Protein AF-A0A6B2E6B4-F1 (afdb_monomer)

Mean predicted aligned error: 7.01 Å

Radius of gyration: 19.74 Å; Cα contacts (8 Å, |Δi|>4): 370; chains: 1; bounding box: 47×42×64 Å

Nearest PDB structures (foldseek):
  3kue-assembly1_A  TM=3.518E-01  e=1.394E+00  Escherichia coli K-12
  2eey-assembly1_A  TM=2.946E-01  e=5.121E+00  Geobacillus kaustophilus HTA426
  7db7-assembly1_B  TM=2.375E-01  e=3.191E+00  Mycobacterium tuberculosis H37Rv
  4g3k-assembly1_A  TM=2.666E-01  e=4.550E+00  Aquifex aeolicus VF5

Solvent-accessible surface area (backbone atoms only — not comparable to full-atom values): 13601 Å² total; per-residue (Å²): 109,70,66,61,48,44,30,75,69,38,67,57,96,90,38,43,40,46,56,50,49,54,54,51,52,52,61,70,72,48,89,44,69,49,74,32,62,57,65,89,40,18,21,57,47,48,44,45,71,78,38,67,76,52,45,79,46,88,46,100,70,25,26,35,42,36,38,93,70,23,40,31,36,45,30,38,56,55,84,56,103,60,65,55,85,77,71,56,76,58,35,64,75,71,46,80,66,92,85,60,91,86,68,62,52,39,26,30,41,36,40,37,24,56,60,67,78,90,57,82,59,49,53,37,39,39,42,30,26,44,69,46,95,88,59,89,48,72,68,56,48,50,52,47,40,51,52,52,50,53,51,50,44,53,48,34,40,74,74,74,37,49,50,44,41,32,44,62,70,56,46,29,50,46,51,16,58,77,60,45,23,42,90,82,15,25,44,33,36,58,53,101,75,34,44,27,20,51,93,45,75,44,72,86,81,88,81,81,67,68,90,78,46,56,86,76,48,54,64,48,50,66,52,42,60,44,68,69,50,77,91,39,63,32,75,50,74,49,75,65

pLDDT: mean 86.13, std 9.03, range [49.03, 97.25]

Sequence (240 aa):
AAVVVALTAVRVRGRWLSTWLVVGSDYALRDRARDLRGPAEAGRELLRLLSPEATGTAGDTGFLLSRAAGITVVLQPKSAERDLTKAMPSPESLLPPPHEPAEAVAAQVVHHAGIARDRPPRVWLALQALRTPDVQHDTDVQRALGNTVRRVLRRLRRDGLPAHGLTEPELLGTLASLAHVNAGRGQVREDWSHWYSGPIAQATFRLDGWADLPPAVAPQLLRWLPAKIPRAAVTVAVTA

Secondary structure (DSSP, 8-state):
-HHHHHHHH-EETTEEHHHHHHHHHHHHHS--EEE---TTTHHHHHHHHH-TT-EEEEETTEEEEEETTEEEEEEEE---SS-HHHHSPPHHHHSPPTTSTT--EEEEEEEEE-S--SSPPEEEEEEEEE--TT---HHHHHHHHHHHHHHHHHHHHHTT--EEEPPHHHHHHHHHHHTT--TT--EEEEETTEEEETTEEE-------STTS-TTHHHHHHHHHHHHSTTS-EEEEEE-

Structure (mmCIF, N/CA/C/O backbone):
data_AF-A0A6B2E6B4-F1
#
_entry.id   AF-A0A6B2E6B4-F1
#
loop_
_atom_site.group_PDB
_atom_site.id
_atom_site.type_symbol
_atom_site.label_atom_id
_atom_site.label_alt_id
_atom_site.label_comp_id
_atom_site.label_asym_id
_atom_site.label_entity_id
_atom_site.label_seq_id
_atom_site.pdbx_PDB_ins_code
_atom_site.Cartn_x
_atom_site.Cartn_y
_atom_site.Cartn_z
_atom_site.occupancy
_atom_site.B_iso_or_equiv
_atom_site.auth_seq_id
_atom_site.auth_comp_id
_atom_site.auth_asym_id
_atom_site.auth_atom_id
_atom_site.pdbx_PDB_model_num
ATOM 1 N N . ALA A 1 1 ? 11.216 -8.099 -41.318 1.00 77.31 1 ALA A N 1
ATOM 2 C CA . ALA A 1 1 ? 10.340 -9.241 -40.971 1.00 77.31 1 ALA A CA 1
ATOM 3 C C . ALA A 1 1 ? 10.860 -10.033 -39.767 1.00 77.31 1 ALA A C 1
ATOM 5 O O . ALA A 1 1 ? 10.173 -10.056 -38.758 1.00 77.31 1 ALA A O 1
ATOM 6 N N . ALA A 1 2 ? 12.072 -10.605 -39.815 1.00 84.75 2 ALA A N 1
ATOM 7 C CA . ALA A 1 2 ? 12.605 -11.461 -38.741 1.00 84.75 2 ALA A CA 1
ATOM 8 C C . ALA A 1 2 ? 12.625 -10.812 -37.340 1.00 84.75 2 ALA A C 1
ATOM 10 O O . ALA A 1 2 ? 12.245 -11.454 -36.371 1.00 84.75 2 ALA A O 1
ATOM 11 N N . VAL A 1 3 ? 12.989 -9.528 -37.234 1.00 84.12 3 VAL A N 1
ATOM 12 C CA . VAL A 1 3 ? 12.990 -8.790 -35.953 1.00 84.12 3 VAL A CA 1
ATOM 13 C C . VAL A 1 3 ? 11.583 -8.648 -35.371 1.00 84.12 3 VAL A C 1
ATOM 15 O O . VAL A 1 3 ? 11.384 -8.872 -34.183 1.00 84.12 3 VAL A O 1
ATOM 18 N N . VAL A 1 4 ? 10.597 -8.323 -36.210 1.00 84.88 4 VAL A N 1
ATOM 19 C CA . VAL A 1 4 ? 9.194 -8.198 -35.786 1.00 84.88 4 VAL A CA 1
ATOM 20 C C . VAL A 1 4 ? 8.673 -9.551 -35.309 1.00 84.88 4 VAL A C 1
ATOM 22 O O . VAL A 1 4 ? 8.103 -9.632 -34.229 1.00 84.88 4 VAL A O 1
ATOM 25 N N . VAL A 1 5 ? 8.961 -10.621 -36.059 1.00 84.56 5 VAL A N 1
ATOM 26 C CA . VAL A 1 5 ? 8.598 -11.991 -35.673 1.00 84.56 5 VAL A CA 1
ATOM 27 C C . VAL A 1 5 ? 9.260 -12.381 -34.351 1.00 84.56 5 VAL A C 1
ATOM 29 O O . VAL A 1 5 ? 8.587 -12.899 -33.467 1.00 84.56 5 VAL A O 1
ATOM 32 N N . ALA A 1 6 ? 10.549 -12.092 -34.166 1.00 85.81 6 ALA A N 1
ATOM 33 C CA . ALA A 1 6 ? 11.247 -12.379 -32.917 1.00 85.81 6 ALA A CA 1
ATOM 34 C C . ALA A 1 6 ? 10.642 -11.612 -31.728 1.00 85.81 6 ALA A C 1
ATOM 36 O O . ALA A 1 6 ? 10.419 -12.197 -30.669 1.00 85.81 6 ALA A O 1
ATOM 37 N N . LEU A 1 7 ? 10.306 -10.331 -31.911 1.00 83.69 7 LEU A N 1
ATOM 38 C CA . LEU A 1 7 ? 9.684 -9.499 -30.877 1.00 83.69 7 LEU A CA 1
ATOM 39 C C . LEU A 1 7 ? 8.320 -10.027 -30.421 1.00 83.69 7 LEU A C 1
ATOM 41 O O . LEU A 1 7 ? 7.984 -9.901 -29.242 1.00 83.69 7 LEU A O 1
ATOM 45 N N . THR A 1 8 ? 7.551 -10.628 -31.330 1.00 85.38 8 THR A N 1
ATOM 46 C CA . THR A 1 8 ? 6.204 -11.140 -31.048 1.00 85.38 8 THR A CA 1
ATOM 47 C C . THR A 1 8 ? 6.155 -12.632 -30.723 1.00 85.38 8 THR A C 1
ATOM 49 O O . THR A 1 8 ? 5.147 -13.082 -30.192 1.00 85.38 8 THR A O 1
ATOM 52 N N . ALA A 1 9 ? 7.199 -13.406 -31.037 1.00 85.44 9 ALA A N 1
ATOM 53 C CA . ALA A 1 9 ? 7.206 -14.866 -30.880 1.00 85.44 9 ALA A CA 1
ATOM 54 C C . ALA A 1 9 ? 8.178 -15.378 -29.804 1.00 85.44 9 ALA A C 1
ATOM 56 O O . ALA A 1 9 ? 7.999 -16.485 -29.297 1.00 85.44 9 ALA A O 1
ATOM 57 N N . VAL A 1 10 ? 9.194 -14.599 -29.419 1.00 89.81 10 VAL A N 1
ATOM 58 C CA . VAL A 1 10 ? 10.175 -15.029 -28.413 1.00 89.81 10 VAL A CA 1
ATOM 59 C C . VAL A 1 10 ? 9.714 -14.621 -27.015 1.00 89.81 10 VAL A C 1
ATOM 61 O O . VAL A 1 10 ? 9.416 -13.452 -26.755 1.00 89.81 10 VAL A O 1
ATOM 64 N N . ARG A 1 11 ? 9.696 -15.589 -26.090 1.00 88.81 11 ARG A N 1
ATOM 65 C CA . ARG A 1 11 ? 9.482 -15.353 -24.658 1.00 88.81 11 ARG A CA 1
ATOM 66 C C . ARG A 1 11 ? 10.777 -15.525 -23.878 1.00 88.81 11 ARG A C 1
ATOM 68 O O . ARG A 1 11 ? 11.453 -16.540 -23.999 1.00 88.81 11 ARG A O 1
ATOM 75 N N . VAL A 1 12 ? 11.073 -14.563 -23.013 1.00 85.75 12 VAL A N 1
ATOM 76 C CA . VAL A 1 12 ? 12.194 -14.599 -22.069 1.00 85.75 12 VAL A CA 1
ATOM 77 C C . VAL A 1 12 ? 11.628 -14.412 -20.664 1.00 85.75 12 VAL A C 1
ATOM 79 O O . VAL A 1 12 ? 10.936 -13.429 -20.403 1.00 85.75 12 VAL A O 1
ATOM 82 N N . ARG A 1 13 ? 11.888 -15.365 -19.755 1.00 80.62 13 ARG A N 1
ATOM 83 C CA . ARG A 1 13 ? 11.371 -15.361 -18.365 1.00 80.62 13 ARG A CA 1
ATOM 84 C C . ARG A 1 13 ? 9.852 -15.125 -18.276 1.00 80.62 13 ARG A C 1
ATOM 86 O O . ARG A 1 13 ? 9.378 -14.335 -17.467 1.00 80.62 13 ARG A O 1
ATOM 93 N N . GLY A 1 14 ? 9.093 -15.774 -19.161 1.00 83.75 14 GLY A N 1
ATOM 94 C CA . GLY A 1 14 ? 7.627 -15.694 -19.184 1.00 83.75 14 GLY A CA 1
ATOM 95 C C . GLY A 1 14 ? 7.036 -14.423 -19.808 1.00 83.75 14 GLY A C 1
ATOM 96 O O . GLY A 1 14 ? 5.817 -14.329 -19.906 1.00 83.75 14 GLY A O 1
ATOM 97 N N . ARG A 1 15 ? 7.854 -13.469 -20.277 1.00 85.56 15 ARG A N 1
ATOM 98 C CA . ARG A 1 15 ? 7.397 -12.244 -20.961 1.00 85.56 15 ARG A CA 1
ATOM 99 C C . ARG A 1 15 ? 7.858 -12.212 -22.415 1.00 85.56 15 ARG A C 1
ATOM 101 O O . ARG A 1 15 ? 8.911 -12.759 -22.739 1.00 85.56 15 ARG A O 1
ATOM 108 N N . TRP A 1 16 ? 7.079 -11.576 -23.285 1.00 91.44 16 TRP A N 1
ATOM 109 C CA . TRP A 1 16 ? 7.442 -11.392 -24.692 1.00 91.44 16 TRP A CA 1
ATOM 110 C C . TRP A 1 16 ? 8.634 -10.442 -24.838 1.00 91.44 16 TRP A C 1
ATOM 112 O O . TRP A 1 16 ? 8.823 -9.536 -24.024 1.00 91.44 16 TRP A O 1
ATOM 122 N N . LEU A 1 17 ? 9.442 -10.634 -25.880 1.00 88.94 17 LEU A N 1
ATOM 123 C CA . LEU A 1 17 ? 10.620 -9.801 -26.129 1.00 88.94 17 LEU A CA 1
ATOM 124 C C . LEU A 1 17 ? 10.234 -8.343 -26.432 1.00 88.94 17 LEU A C 1
ATOM 126 O O . LEU A 1 17 ? 10.935 -7.429 -26.008 1.00 88.94 17 LEU A O 1
ATOM 130 N N . SER A 1 18 ? 9.068 -8.115 -27.046 1.00 86.25 18 SER A N 1
ATOM 131 C CA . SER A 1 18 ? 8.456 -6.784 -27.168 1.00 86.25 18 SER A CA 1
ATOM 132 C C . SER A 1 18 ? 8.192 -6.124 -25.812 1.00 86.25 18 SER A C 1
ATOM 134 O O . SER A 1 18 ? 8.488 -4.945 -25.637 1.00 86.25 18 SER A O 1
ATOM 136 N N . THR A 1 19 ? 7.706 -6.881 -24.823 1.00 88.69 19 THR A N 1
ATOM 137 C CA . THR A 1 19 ? 7.509 -6.383 -23.456 1.00 88.69 19 THR A CA 1
ATOM 138 C C . THR A 1 19 ? 8.836 -5.984 -22.824 1.00 88.69 19 THR A C 1
ATOM 140 O O . THR A 1 19 ? 8.926 -4.920 -22.222 1.00 88.69 19 THR A O 1
ATOM 143 N N . TRP A 1 20 ? 9.879 -6.802 -22.976 1.00 90.44 20 TRP A N 1
ATOM 144 C CA . TRP A 1 20 ? 11.212 -6.451 -22.482 1.00 90.44 20 TRP A CA 1
ATOM 145 C C . TRP A 1 20 ? 11.793 -5.221 -23.171 1.00 90.44 20 TRP A C 1
ATOM 147 O O . TRP A 1 20 ? 12.438 -4.425 -22.499 1.00 90.44 20 TRP A O 1
ATOM 157 N N . LEU A 1 21 ? 11.545 -5.044 -24.471 1.00 90.50 21 LEU A N 1
ATOM 158 C CA . LEU A 1 21 ? 11.980 -3.858 -25.203 1.00 90.50 21 LEU A CA 1
ATOM 159 C C . LEU A 1 21 ? 11.300 -2.604 -24.648 1.00 90.50 21 LEU A C 1
ATOM 161 O O . LEU A 1 21 ? 11.995 -1.655 -24.313 1.00 90.50 21 LEU A O 1
ATOM 165 N N . VAL A 1 22 ? 9.977 -2.626 -24.457 1.00 90.50 22 VAL A N 1
ATOM 166 C CA . VAL A 1 22 ? 9.240 -1.494 -23.867 1.00 90.50 22 VAL A CA 1
ATOM 167 C C . VAL A 1 22 ? 9.740 -1.180 -22.456 1.00 90.50 22 VAL A C 1
ATOM 169 O O . VAL A 1 22 ? 10.068 -0.033 -22.173 1.00 90.50 22 VAL A O 1
ATOM 172 N N . VAL A 1 23 ? 9.862 -2.190 -21.588 1.00 88.69 23 VAL A N 1
ATOM 173 C CA . VAL A 1 23 ? 10.338 -1.998 -20.205 1.00 88.69 23 VAL A CA 1
ATOM 174 C C . VAL A 1 23 ? 11.785 -1.497 -20.179 1.00 88.69 23 VAL A C 1
ATOM 176 O O . VAL A 1 23 ? 12.118 -0.614 -19.397 1.00 88.69 23 VAL A O 1
ATOM 179 N N . GLY A 1 24 ? 12.651 -2.042 -21.036 1.00 88.69 24 GLY A N 1
ATOM 180 C CA . GLY A 1 24 ? 14.050 -1.633 -21.133 1.00 88.69 24 GLY A CA 1
ATOM 181 C C . GLY A 1 24 ? 14.209 -0.207 -21.656 1.00 88.69 24 GLY A C 1
ATOM 182 O O . GLY A 1 24 ? 15.012 0.549 -21.116 1.00 88.69 24 GLY A O 1
ATOM 183 N N . SER A 1 25 ? 13.431 0.178 -22.670 1.00 89.06 25 SER A N 1
ATOM 184 C CA . SER A 1 25 ? 13.424 1.539 -23.211 1.00 89.06 25 SER A CA 1
ATOM 185 C C . SER A 1 25 ? 12.890 2.553 -22.203 1.00 89.06 25 SER A C 1
ATOM 187 O O . SER A 1 25 ? 13.530 3.582 -22.010 1.00 89.06 25 SER A O 1
ATOM 189 N N . ASP A 1 26 ? 11.775 2.255 -21.531 1.00 87.06 26 ASP A N 1
ATOM 190 C CA . ASP A 1 26 ? 11.224 3.121 -20.482 1.00 87.06 26 ASP A CA 1
ATOM 191 C C . ASP A 1 26 ? 12.238 3.305 -19.346 1.00 87.06 26 ASP A C 1
ATOM 193 O O . ASP A 1 26 ? 12.585 4.429 -18.990 1.00 87.06 26 ASP A O 1
ATOM 197 N N . TYR A 1 27 ? 12.838 2.207 -18.874 1.00 86.00 27 TYR A N 1
ATOM 198 C CA . TYR A 1 27 ? 13.892 2.251 -17.862 1.00 86.00 27 TYR A CA 1
ATOM 199 C C . TYR A 1 27 ? 15.119 3.074 -18.296 1.00 86.00 27 TYR A C 1
ATOM 201 O O . TYR A 1 27 ? 15.681 3.810 -17.487 1.00 86.00 27 TYR A O 1
ATOM 209 N N . ALA A 1 28 ? 15.547 2.968 -19.558 1.00 87.25 28 ALA A N 1
ATOM 210 C CA . ALA A 1 28 ? 16.708 3.698 -20.070 1.00 87.25 28 ALA A CA 1
ATOM 211 C C . ALA A 1 28 ? 16.456 5.207 -20.226 1.00 87.25 28 ALA A C 1
ATOM 213 O O . ALA A 1 28 ? 17.394 5.994 -20.098 1.00 87.25 28 ALA A O 1
ATOM 214 N N . LEU A 1 29 ? 15.213 5.605 -20.510 1.00 88.12 29 LEU A N 1
ATOM 215 C CA . LEU A 1 29 ? 14.812 7.003 -20.696 1.00 88.12 29 LEU A CA 1
ATOM 216 C C . LEU A 1 29 ? 14.395 7.686 -19.387 1.00 88.12 29 LEU A C 1
ATOM 218 O O . LEU A 1 29 ? 14.340 8.915 -19.324 1.00 88.12 29 LEU A O 1
ATOM 222 N N . ARG A 1 30 ? 14.092 6.907 -18.346 1.00 85.50 30 ARG A N 1
ATOM 223 C CA . ARG A 1 30 ? 13.652 7.425 -17.054 1.00 85.50 30 ARG A CA 1
ATOM 224 C C . ARG A 1 30 ? 14.807 8.069 -16.293 1.00 85.50 30 ARG A C 1
ATOM 226 O O . ARG A 1 30 ? 15.933 7.576 -16.271 1.00 85.50 30 ARG A O 1
ATOM 233 N N . ASP A 1 31 ? 14.502 9.165 -15.612 1.00 84.19 31 ASP A N 1
ATOM 234 C CA . ASP A 1 31 ? 15.405 9.739 -14.623 1.00 84.19 31 ASP A CA 1
ATOM 235 C C . ASP A 1 31 ? 15.463 8.829 -13.386 1.00 84.19 31 ASP A C 1
ATOM 237 O O . ASP A 1 31 ? 14.448 8.573 -12.734 1.00 84.19 31 ASP A O 1
ATOM 241 N N . ARG A 1 32 ? 16.661 8.315 -13.105 1.00 85.56 32 ARG A N 1
ATOM 242 C CA . ARG A 1 32 ? 16.903 7.241 -12.135 1.00 85.56 32 ARG A CA 1
ATOM 243 C C . ARG A 1 32 ? 17.396 7.739 -10.789 1.00 85.56 32 ARG A C 1
ATOM 245 O O . ARG A 1 32 ? 17.593 6.903 -9.918 1.00 85.56 32 ARG A O 1
ATOM 252 N N . ALA A 1 33 ? 17.647 9.035 -10.604 1.00 89.62 33 ALA A N 1
ATOM 253 C CA . ALA A 1 33 ? 18.151 9.562 -9.341 1.00 89.62 33 ALA A CA 1
ATOM 254 C C . ALA A 1 33 ? 17.516 10.915 -9.023 1.00 89.62 33 ALA A C 1
ATOM 256 O O . ALA A 1 33 ? 17.634 11.859 -9.795 1.00 89.62 33 ALA A O 1
ATOM 257 N N . ARG A 1 34 ? 16.866 11.025 -7.864 1.00 88.94 34 ARG A N 1
ATOM 258 C CA . ARG A 1 34 ? 16.209 12.260 -7.423 1.00 88.94 34 ARG A CA 1
ATOM 259 C C . ARG A 1 34 ? 16.461 12.514 -5.953 1.00 88.94 34 ARG A C 1
ATOM 261 O O . ARG A 1 34 ? 16.595 11.580 -5.171 1.00 88.94 34 ARG A O 1
ATOM 268 N N . ASP A 1 35 ? 16.495 13.784 -5.584 1.00 88.44 35 ASP A N 1
ATOM 269 C CA . ASP A 1 35 ? 16.556 14.194 -4.187 1.00 88.44 35 ASP A CA 1
ATOM 270 C C . ASP A 1 35 ? 15.171 14.655 -3.730 1.00 88.44 35 ASP A C 1
ATOM 272 O O . ASP A 1 35 ? 14.619 15.633 -4.244 1.00 88.44 35 ASP A O 1
ATOM 276 N N . LEU A 1 36 ? 14.577 13.910 -2.799 1.00 86.00 36 LEU A N 1
ATOM 277 C CA . LEU A 1 36 ? 13.319 14.276 -2.169 1.00 86.00 36 LEU A CA 1
ATOM 278 C C . LEU A 1 36 ? 13.609 15.395 -1.166 1.00 86.00 36 LEU A C 1
ATOM 280 O O . LEU A 1 36 ? 14.263 15.185 -0.143 1.00 86.00 36 LEU A O 1
ATOM 284 N N . ARG A 1 37 ? 13.115 16.597 -1.471 1.00 70.19 37 ARG A N 1
ATOM 285 C CA . ARG A 1 37 ? 13.289 17.792 -0.638 1.00 70.19 37 ARG A CA 1
ATOM 286 C C . ARG A 1 37 ? 12.845 17.513 0.797 1.00 70.19 37 ARG A C 1
ATOM 288 O O . ARG A 1 37 ? 11.700 17.139 0.994 1.00 70.19 37 ARG A O 1
ATOM 295 N N . GLY A 1 38 ? 13.733 17.752 1.769 1.00 68.88 38 GLY A N 1
ATOM 296 C CA . GLY A 1 38 ? 13.452 17.871 3.208 1.00 68.88 38 GLY A CA 1
ATOM 297 C C . GLY A 1 38 ? 12.748 16.675 3.897 1.00 68.88 38 GLY A C 1
ATOM 298 O O . GLY A 1 38 ? 11.728 16.171 3.438 1.00 68.88 38 GLY A O 1
ATOM 299 N N . PRO A 1 39 ? 13.174 16.243 5.098 1.00 65.44 39 PRO A N 1
ATOM 300 C CA . PRO A 1 39 ? 12.562 15.090 5.774 1.00 65.44 39 PRO A CA 1
ATOM 301 C C . PRO A 1 39 ? 11.065 15.260 6.102 1.00 65.44 39 PRO A C 1
ATOM 303 O O . PRO A 1 39 ? 10.369 14.258 6.248 1.00 65.44 39 PRO A O 1
ATOM 306 N N . ALA A 1 40 ? 10.565 16.498 6.200 1.00 71.12 40 ALA A N 1
ATOM 307 C CA . ALA A 1 40 ? 9.151 16.793 6.447 1.00 71.12 40 ALA A CA 1
ATOM 308 C C . ALA A 1 40 ? 8.258 16.630 5.200 1.00 71.12 40 ALA A C 1
ATOM 310 O O . ALA A 1 40 ? 7.077 16.317 5.332 1.00 71.12 40 ALA A O 1
ATOM 311 N N . GLU A 1 41 ? 8.811 16.806 3.995 1.00 83.44 41 GLU A N 1
ATOM 312 C CA . GLU A 1 41 ? 8.066 16.737 2.728 1.00 83.44 41 GLU A CA 1
ATOM 313 C C . GLU A 1 41 ? 8.338 15.447 1.948 1.00 83.44 41 GLU A C 1
ATOM 315 O O . GLU A 1 41 ? 7.608 15.137 1.007 1.00 83.44 41 GLU A O 1
ATOM 320 N N . ALA A 1 42 ? 9.318 14.646 2.382 1.00 88.19 42 ALA A N 1
ATOM 321 C CA . ALA A 1 42 ? 9.751 13.423 1.710 1.00 88.19 42 ALA A CA 1
ATOM 322 C C . ALA A 1 42 ? 8.595 12.478 1.335 1.00 88.19 42 ALA A C 1
ATOM 324 O O . ALA A 1 42 ? 8.592 11.925 0.241 1.00 88.19 42 ALA A O 1
ATOM 325 N N . GLY A 1 43 ? 7.585 12.318 2.199 1.00 90.00 43 GLY A N 1
ATOM 326 C CA . GLY A 1 43 ? 6.411 11.490 1.896 1.00 90.00 43 GLY A CA 1
ATOM 327 C C . GLY A 1 43 ? 5.547 12.044 0.758 1.00 90.00 43 GLY A C 1
ATOM 328 O O . GLY A 1 43 ? 5.055 11.281 -0.072 1.00 90.00 43 GLY A O 1
ATOM 329 N N . ARG A 1 44 ? 5.388 13.371 0.686 1.00 92.00 44 ARG A N 1
ATOM 330 C CA . ARG A 1 44 ? 4.619 14.046 -0.369 1.00 92.00 44 ARG A CA 1
ATOM 331 C C . ARG A 1 44 ? 5.374 14.043 -1.692 1.00 92.00 44 ARG A C 1
ATOM 333 O O . ARG A 1 44 ? 4.779 13.752 -2.724 1.00 92.00 44 ARG A O 1
ATOM 340 N N . GLU A 1 45 ? 6.672 14.321 -1.661 1.00 91.62 45 GLU A N 1
ATOM 341 C CA . GLU A 1 45 ? 7.529 14.254 -2.847 1.00 91.62 45 GLU A CA 1
ATOM 342 C C . GLU A 1 45 ? 7.632 12.824 -3.384 1.00 91.62 45 GLU A C 1
ATOM 344 O O . GLU A 1 45 ? 7.541 12.607 -4.590 1.00 91.62 45 GLU A O 1
ATOM 349 N N . LEU A 1 46 ? 7.710 11.827 -2.497 1.00 92.31 46 LEU A N 1
ATOM 350 C CA . LEU A 1 46 ? 7.644 10.423 -2.889 1.00 92.31 46 LEU A CA 1
ATOM 351 C C . LEU A 1 46 ? 6.304 10.089 -3.556 1.00 92.31 46 LEU A C 1
ATOM 353 O O . LEU A 1 46 ? 6.285 9.427 -4.590 1.00 92.31 46 LEU A O 1
ATOM 357 N N . LEU A 1 47 ? 5.183 10.556 -3.001 1.00 92.62 47 LEU A N 1
ATOM 358 C CA . LEU A 1 47 ? 3.872 10.344 -3.613 1.00 92.62 47 LEU A CA 1
ATOM 359 C C . LEU A 1 47 ? 3.792 10.988 -5.006 1.00 92.62 47 LEU A C 1
ATOM 361 O O . LEU A 1 47 ? 3.346 10.331 -5.939 1.00 92.62 47 LEU A O 1
ATOM 365 N N . ARG A 1 48 ? 4.291 12.219 -5.174 1.00 91.44 48 ARG A N 1
ATOM 366 C CA . ARG A 1 48 ? 4.378 12.896 -6.483 1.00 91.44 48 ARG A CA 1
ATOM 367 C C . ARG A 1 48 ? 5.274 12.151 -7.470 1.00 91.44 48 ARG A C 1
ATOM 369 O O . ARG A 1 48 ? 4.988 12.128 -8.661 1.00 91.44 48 ARG A O 1
ATOM 376 N N . LEU A 1 49 ? 6.350 11.539 -6.981 1.00 90.00 49 LEU A N 1
ATOM 377 C CA . LEU A 1 49 ? 7.268 10.746 -7.791 1.00 90.00 49 LEU A CA 1
ATOM 378 C C . LEU A 1 49 ? 6.627 9.445 -8.291 1.00 90.00 49 LEU A C 1
ATOM 380 O O . LEU A 1 49 ? 6.821 9.066 -9.445 1.00 90.00 49 LEU A O 1
ATOM 384 N N . LEU A 1 50 ? 5.885 8.757 -7.421 1.00 89.50 50 LEU A N 1
ATOM 385 C CA . LEU A 1 50 ? 5.273 7.459 -7.714 1.00 89.50 50 LEU A CA 1
ATOM 386 C C . LEU A 1 50 ? 3.915 7.577 -8.413 1.00 89.50 50 LEU A C 1
ATOM 388 O O . LEU A 1 50 ? 3.480 6.646 -9.089 1.00 89.50 50 LEU A O 1
ATOM 392 N N . SER A 1 51 ? 3.193 8.668 -8.185 1.00 91.25 51 SER A N 1
ATOM 393 C CA . SER A 1 51 ? 1.826 8.892 -8.659 1.00 91.25 51 SER A CA 1
ATOM 394 C C . SER A 1 51 ? 1.581 10.397 -8.798 1.00 91.25 51 SER A C 1
ATOM 396 O O . SER A 1 51 ? 0.917 10.993 -7.946 1.00 91.25 51 SER A O 1
ATOM 398 N N . PRO A 1 52 ? 2.147 11.043 -9.833 1.00 90.19 52 PRO A N 1
ATOM 399 C CA . PRO A 1 52 ? 2.025 12.488 -10.035 1.00 90.19 52 PRO A CA 1
ATOM 400 C C . PRO A 1 52 ? 0.572 12.949 -10.211 1.00 90.19 52 PRO A C 1
ATOM 402 O O . PRO A 1 52 ? 0.253 14.098 -9.928 1.00 90.19 52 PRO A O 1
ATOM 405 N N . GLU A 1 53 ? -0.311 12.051 -10.647 1.00 91.69 53 GLU A N 1
ATOM 406 C CA . GLU A 1 53 ? -1.748 12.270 -10.795 1.00 91.69 53 GLU A CA 1
ATOM 407 C C . GLU A 1 53 ? -2.530 12.195 -9.475 1.00 91.69 53 GLU A C 1
ATOM 409 O O . GLU A 1 53 ? -3.732 12.464 -9.453 1.00 91.69 53 GLU A O 1
ATOM 414 N N . ALA A 1 54 ? -1.884 11.778 -8.381 1.00 93.12 54 ALA A N 1
ATOM 415 C CA . ALA A 1 54 ? -2.564 11.548 -7.121 1.00 93.12 54 ALA A CA 1
ATOM 416 C C . ALA A 1 54 ? -3.013 12.865 -6.477 1.00 93.12 54 ALA A C 1
ATOM 418 O O . ALA A 1 54 ? -2.223 13.788 -6.272 1.00 93.12 54 ALA A O 1
ATOM 419 N N . THR A 1 55 ? -4.284 12.925 -6.093 1.00 93.12 55 THR A N 1
ATOM 420 C CA . THR A 1 55 ? -4.879 14.059 -5.380 1.00 93.12 55 THR A CA 1
ATOM 421 C C . THR A 1 55 ? -5.450 13.600 -4.048 1.00 93.12 55 THR A C 1
ATOM 423 O O . THR A 1 55 ? -5.861 12.453 -3.885 1.00 93.12 55 THR A O 1
ATOM 426 N N . GLY A 1 56 ? -5.425 14.490 -3.063 1.00 92.94 56 GLY A N 1
ATOM 427 C CA . GLY A 1 56 ? -5.795 14.186 -1.691 1.00 92.94 56 GLY A CA 1
ATOM 428 C C . GLY A 1 56 ? -6.941 15.055 -1.211 1.00 92.94 56 GLY A C 1
ATOM 429 O O . GLY A 1 56 ? -6.928 16.262 -1.441 1.00 92.94 56 GLY A O 1
ATOM 430 N N . THR A 1 57 ? -7.912 14.459 -0.527 1.00 93.88 57 THR A N 1
ATOM 431 C CA . THR A 1 57 ? -9.000 15.197 0.127 1.00 93.88 57 THR A CA 1
ATOM 432 C C . THR A 1 57 ? -9.270 14.621 1.510 1.00 93.88 57 THR A C 1
ATOM 434 O O . THR A 1 57 ? -9.114 13.422 1.747 1.00 93.88 57 THR A O 1
ATOM 437 N N . ALA A 1 58 ? -9.646 15.477 2.458 1.00 93.00 58 ALA A N 1
ATOM 438 C CA . ALA A 1 58 ? -10.074 15.018 3.771 1.00 93.00 58 ALA A CA 1
ATOM 439 C C . ALA A 1 58 ? -11.451 14.349 3.654 1.00 93.00 58 ALA A C 1
ATOM 441 O O . ALA A 1 58 ? -12.367 14.925 3.071 1.00 93.00 58 ALA A O 1
ATOM 442 N N . GLY A 1 59 ? -11.591 13.149 4.214 1.00 89.06 59 GLY A N 1
ATOM 443 C CA . GLY A 1 59 ? -12.866 12.454 4.345 1.00 89.06 59 GLY A CA 1
ATOM 444 C C . GLY A 1 59 ? -13.200 12.173 5.808 1.00 89.06 59 GLY A C 1
ATOM 445 O O . GLY A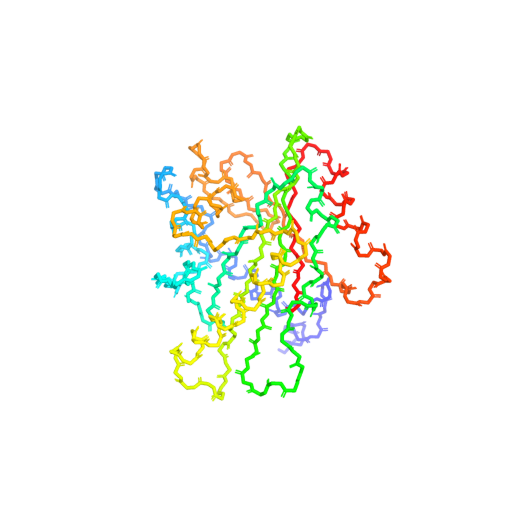 1 59 ? -12.325 12.158 6.675 1.00 89.06 59 GLY A O 1
ATOM 446 N N . ASP A 1 60 ? -14.472 11.884 6.075 1.00 88.81 60 ASP A N 1
ATOM 447 C CA . ASP A 1 60 ? -14.990 11.655 7.433 1.00 88.81 60 ASP A CA 1
ATOM 448 C C . ASP A 1 60 ? -14.298 10.499 8.167 1.00 88.81 60 ASP A C 1
ATOM 450 O O . ASP A 1 60 ? -14.200 10.479 9.393 1.00 88.81 60 ASP A O 1
ATOM 454 N N . THR A 1 61 ? -13.842 9.495 7.417 1.00 90.62 61 THR A N 1
ATOM 455 C CA . THR A 1 61 ? -13.243 8.271 7.960 1.00 90.62 61 THR A CA 1
ATOM 456 C C . THR A 1 61 ? -11.734 8.192 7.764 1.00 90.62 61 THR A C 1
ATOM 458 O O . THR A 1 61 ? -11.169 7.135 8.028 1.00 90.62 61 THR A O 1
ATOM 461 N N . GLY A 1 62 ? -11.091 9.259 7.284 1.00 94.44 62 GLY A N 1
ATOM 462 C CA . GLY A 1 62 ? -9.665 9.304 6.954 1.00 94.44 62 GLY A CA 1
ATOM 463 C C . GLY A 1 62 ? -9.387 10.100 5.680 1.00 94.44 62 GLY A C 1
ATOM 464 O O . GLY A 1 62 ? -10.298 10.576 5.006 1.00 94.44 62 GLY A O 1
ATOM 465 N N . PHE A 1 63 ? -8.112 10.238 5.336 1.00 96.75 63 PHE A N 1
ATOM 466 C CA . PHE A 1 63 ? -7.684 10.902 4.112 1.00 96.75 63 PHE A CA 1
ATOM 467 C C . PHE A 1 63 ? -7.982 10.040 2.879 1.00 96.75 63 PHE A C 1
ATOM 469 O O . PHE A 1 63 ? -7.599 8.868 2.823 1.00 96.75 63 PHE A O 1
ATOM 476 N N . LEU A 1 64 ? -8.664 10.632 1.899 1.00 96.12 64 LEU A N 1
ATOM 477 C CA . LEU A 1 64 ? -9.003 10.011 0.625 1.00 96.12 64 LEU A CA 1
ATOM 478 C C . LEU A 1 64 ? -7.912 10.345 -0.397 1.00 96.12 64 LEU A C 1
ATOM 480 O O . LEU A 1 64 ? -7.710 11.514 -0.737 1.00 96.12 64 LEU A O 1
ATOM 484 N N . LEU A 1 65 ? -7.239 9.321 -0.914 1.00 95.31 65 LEU A N 1
ATOM 485 C CA . LEU A 1 65 ? -6.252 9.448 -1.980 1.00 95.31 65 LEU A CA 1
ATOM 486 C C . LEU A 1 65 ? -6.875 9.033 -3.316 1.00 95.31 65 LEU A C 1
ATOM 488 O O . LEU A 1 65 ? -7.119 7.854 -3.556 1.00 95.31 65 LEU A O 1
ATOM 492 N N . SER A 1 66 ? -7.121 9.998 -4.190 1.00 94.06 66 SER A N 1
ATOM 493 C CA . SER A 1 66 ? -7.659 9.796 -5.534 1.00 94.06 66 SER A CA 1
ATOM 494 C C . SER A 1 66 ? -6.525 9.614 -6.543 1.00 94.06 66 SER A C 1
ATOM 496 O O . SER A 1 66 ? -5.619 10.439 -6.623 1.00 94.06 66 SER A O 1
ATOM 498 N N . ARG A 1 67 ? -6.565 8.528 -7.319 1.00 92.19 67 ARG A N 1
ATOM 499 C CA . ARG A 1 67 ? -5.611 8.180 -8.391 1.00 92.19 67 ARG A CA 1
ATOM 500 C C . ARG A 1 67 ? -6.358 7.636 -9.590 1.00 92.19 67 ARG A C 1
ATOM 502 O O . ARG A 1 67 ? -7.472 7.182 -9.400 1.00 92.19 67 ARG A O 1
ATOM 509 N N . ALA A 1 68 ? -5.764 7.565 -10.782 1.00 87.25 68 ALA A N 1
ATOM 510 C CA . ALA A 1 68 ? -6.455 7.078 -11.988 1.00 87.25 68 ALA A CA 1
ATOM 511 C C . ALA A 1 68 ? -7.254 5.769 -11.775 1.00 87.25 68 ALA A C 1
ATOM 513 O O . ALA A 1 68 ? -8.408 5.683 -12.187 1.00 87.25 68 ALA A O 1
ATOM 514 N N . ALA A 1 69 ? -6.687 4.801 -11.047 1.00 85.12 69 ALA A N 1
ATOM 515 C CA . ALA A 1 69 ? -7.322 3.511 -10.762 1.00 85.12 69 ALA A CA 1
ATOM 516 C C . ALA A 1 69 ? -8.532 3.570 -9.802 1.00 85.12 69 ALA A C 1
ATOM 518 O O . ALA A 1 69 ? -9.360 2.662 -9.808 1.00 85.12 69 ALA A O 1
ATOM 519 N N . GLY A 1 70 ? -8.643 4.593 -8.949 1.00 90.19 70 GLY A N 1
ATOM 520 C CA . GLY A 1 70 ? -9.679 4.656 -7.918 1.00 90.19 70 GLY A CA 1
ATOM 521 C C . GLY A 1 70 ? -9.362 5.614 -6.774 1.00 90.19 70 GLY A C 1
ATOM 522 O O . GLY A 1 70 ? -8.352 6.318 -6.786 1.00 90.19 70 GLY A O 1
ATOM 523 N N . ILE A 1 71 ? -10.221 5.599 -5.759 1.00 93.75 71 ILE A N 1
ATOM 524 C CA . ILE A 1 71 ? -10.053 6.367 -4.523 1.00 93.75 71 ILE A CA 1
ATOM 525 C C . ILE A 1 71 ? -9.718 5.394 -3.394 1.00 93.75 71 ILE A C 1
ATOM 527 O O . ILE A 1 71 ? -10.431 4.413 -3.198 1.00 93.75 71 ILE A O 1
ATOM 531 N N . THR A 1 72 ? -8.642 5.660 -2.657 1.00 95.31 72 THR A N 1
ATOM 532 C CA . THR A 1 72 ? -8.123 4.792 -1.593 1.00 95.31 72 THR A CA 1
ATOM 533 C C . THR A 1 72 ? -8.184 5.478 -0.233 1.00 95.31 72 THR A C 1
ATOM 535 O O . THR A 1 72 ? -7.838 6.650 -0.102 1.00 95.31 72 THR A O 1
ATOM 538 N N . VAL A 1 73 ? -8.547 4.718 0.798 1.00 96.75 73 VAL A N 1
ATOM 539 C CA . VAL A 1 73 ? -8.410 5.085 2.214 1.00 96.75 73 VAL A CA 1
ATOM 540 C C . VAL A 1 73 ? -7.542 4.055 2.910 1.00 96.75 73 VAL A C 1
ATOM 542 O O . VAL A 1 73 ? -7.733 2.855 2.727 1.00 96.75 73 VAL A O 1
ATOM 545 N N . VAL A 1 74 ? -6.613 4.519 3.743 1.00 97.19 74 VAL A N 1
ATOM 546 C CA . VAL A 1 74 ? -5.768 3.646 4.563 1.00 97.19 74 VAL A CA 1
ATOM 547 C C . VAL A 1 74 ? -6.232 3.698 6.010 1.00 97.19 74 VAL A C 1
ATOM 549 O O . VAL A 1 74 ? -6.367 4.769 6.597 1.00 97.19 74 VAL A O 1
ATOM 552 N N . LEU A 1 75 ? -6.461 2.525 6.585 1.00 96.06 75 LEU A N 1
ATOM 553 C CA . LEU A 1 75 ? -6.828 2.312 7.973 1.00 96.06 75 LEU A CA 1
ATOM 554 C C . LEU A 1 75 ? -5.649 1.701 8.726 1.00 96.06 75 LEU A C 1
ATOM 556 O O . LEU A 1 75 ? -4.950 0.826 8.212 1.00 96.06 75 LEU A O 1
ATOM 560 N N . GLN A 1 76 ? -5.470 2.115 9.973 1.00 94.00 76 GLN A N 1
ATOM 561 C CA . GLN A 1 76 ? -4.508 1.534 10.892 1.00 94.00 76 GLN A CA 1
ATOM 562 C C . GLN A 1 76 ? -5.242 0.923 12.094 1.00 94.00 76 GLN A C 1
ATOM 564 O O . GLN A 1 76 ? -5.876 1.645 12.874 1.00 94.00 76 GLN A O 1
ATOM 569 N N . PRO A 1 77 ? -5.187 -0.411 12.263 1.00 90.81 77 PRO A N 1
ATOM 570 C CA . PRO A 1 77 ? -5.601 -1.068 13.494 1.00 90.81 77 PRO A CA 1
ATOM 571 C C . PRO A 1 77 ? -4.749 -0.590 14.671 1.00 90.81 77 PRO A C 1
ATOM 573 O O . PRO A 1 77 ? -3.521 -0.517 14.580 1.00 90.81 77 PRO A O 1
ATOM 576 N N . LYS A 1 78 ? -5.387 -0.294 15.804 1.00 84.12 78 LYS A N 1
ATOM 577 C CA . LYS A 1 78 ? -4.668 -0.037 17.050 1.00 84.12 78 LYS A CA 1
ATOM 578 C C . LYS A 1 78 ? -4.085 -1.355 17.549 1.00 84.12 78 LYS A C 1
ATOM 580 O O . LYS A 1 78 ? -4.803 -2.342 17.708 1.00 84.12 78 LYS A O 1
ATOM 585 N N . SER A 1 79 ? -2.783 -1.359 17.816 1.00 65.38 79 SER A N 1
ATOM 586 C CA . SER A 1 79 ? -2.110 -2.498 18.435 1.00 65.38 79 SER A CA 1
ATOM 587 C C . SER A 1 79 ? -2.545 -2.594 19.897 1.00 65.38 79 SER A C 1
ATOM 589 O O . SER A 1 79 ? -1.992 -1.917 20.756 1.00 65.38 79 SER A O 1
ATOM 591 N N . ALA A 1 80 ? -3.545 -3.424 20.189 1.00 51.59 80 ALA A N 1
ATOM 592 C CA . ALA A 1 80 ? -3.588 -4.084 21.491 1.00 51.59 80 ALA A CA 1
ATOM 593 C C . ALA A 1 80 ? -2.446 -5.118 21.529 1.00 51.59 80 ALA A C 1
ATOM 595 O O . ALA A 1 80 ? -1.917 -5.464 20.476 1.00 51.59 80 ALA A O 1
ATOM 596 N N . GLU A 1 81 ? -2.076 -5.647 22.692 1.00 55.81 81 GLU A N 1
ATOM 597 C CA . GLU A 1 81 ? -1.018 -6.662 22.918 1.00 55.81 81 GLU A CA 1
ATOM 598 C C . GLU A 1 81 ? -1.153 -7.970 22.091 1.00 55.81 81 GLU A C 1
ATOM 600 O O . GLU A 1 81 ? -0.404 -8.927 22.272 1.00 55.81 81 GLU A O 1
ATOM 605 N N . ARG A 1 82 ? -2.120 -8.039 21.170 1.00 61.19 82 ARG A N 1
ATOM 606 C CA . ARG A 1 82 ? -2.345 -9.132 20.233 1.00 61.19 82 ARG A CA 1
ATOM 607 C C . ARG A 1 82 ? -1.360 -9.087 19.071 1.00 61.19 82 ARG A C 1
ATOM 609 O O . ARG A 1 82 ? -1.080 -8.037 18.498 1.00 61.19 82 ARG A O 1
ATOM 616 N N . ASP A 1 83 ? -0.962 -10.275 18.634 1.00 70.56 83 ASP A N 1
ATOM 617 C CA . ASP A 1 83 ? -0.342 -10.469 17.331 1.00 70.56 83 ASP A CA 1
ATOM 618 C C . ASP A 1 83 ? -1.338 -10.082 16.221 1.00 70.56 83 ASP A C 1
ATOM 620 O O . ASP A 1 83 ? -2.246 -10.844 15.866 1.00 70.56 83 ASP A O 1
ATOM 624 N N . LEU A 1 84 ? -1.174 -8.869 15.685 1.00 69.81 84 LEU A N 1
ATOM 625 C CA . LEU A 1 84 ? -2.011 -8.326 14.616 1.00 69.81 84 LEU A CA 1
ATOM 626 C C . LEU A 1 84 ? -1.969 -9.200 13.356 1.00 69.81 84 LEU A C 1
ATOM 628 O O . LEU A 1 84 ? -2.926 -9.199 12.591 1.00 69.81 84 LEU A O 1
ATOM 632 N N . THR A 1 85 ? -0.923 -10.003 13.144 1.00 68.25 85 THR A N 1
ATOM 633 C CA . THR A 1 85 ? -0.875 -10.913 11.990 1.00 68.25 85 THR A CA 1
ATOM 634 C C . THR A 1 85 ? -1.884 -12.059 12.101 1.00 68.25 85 THR A C 1
ATOM 636 O O . THR A 1 85 ? -2.366 -12.545 11.082 1.00 68.25 85 THR A O 1
ATOM 639 N N . LYS A 1 86 ? -2.247 -12.475 13.323 1.00 69.50 86 LYS A N 1
ATOM 640 C CA . LYS A 1 86 ? -3.247 -13.526 13.575 1.00 69.50 86 LYS A CA 1
ATOM 641 C C . LYS A 1 86 ? -4.666 -12.974 13.633 1.00 69.50 86 LYS A C 1
ATOM 643 O O . LYS A 1 86 ? -5.612 -13.675 13.289 1.00 69.50 86 LYS A O 1
ATOM 648 N N . ALA A 1 87 ? -4.811 -11.756 14.140 1.00 74.25 87 ALA A N 1
ATOM 649 C CA . ALA A 1 87 ? -6.117 -11.173 14.396 1.00 74.25 87 ALA A CA 1
ATOM 650 C C . ALA A 1 87 ? -6.736 -10.540 13.136 1.00 74.25 87 ALA A C 1
ATOM 652 O O . ALA A 1 87 ? -7.951 -10.366 13.078 1.00 74.25 87 ALA A O 1
ATOM 653 N N . MET A 1 88 ? -5.920 -10.197 12.135 1.00 81.56 88 MET A N 1
ATOM 654 C CA . MET A 1 88 ? -6.410 -9.516 10.944 1.00 81.56 88 MET A CA 1
ATOM 655 C C . MET A 1 88 ? -7.232 -10.440 10.035 1.00 81.56 88 MET A C 1
ATOM 657 O O . MET A 1 88 ? -6.774 -11.535 9.700 1.00 81.56 88 MET A O 1
ATOM 661 N N . PRO A 1 89 ? -8.434 -10.006 9.614 1.00 80.94 89 PRO A N 1
ATOM 662 C CA . PRO A 1 89 ? -9.245 -10.750 8.659 1.00 80.94 89 PRO A CA 1
ATOM 663 C C . PRO A 1 89 ? -8.554 -10.828 7.293 1.00 80.94 89 PRO A C 1
ATOM 665 O O . PRO A 1 89 ? -7.790 -9.934 6.920 1.00 80.94 89 PRO A O 1
ATOM 668 N N . SER A 1 90 ? -8.848 -11.883 6.525 1.00 81.94 90 SER A N 1
ATOM 669 C CA . SER A 1 90 ? -8.371 -11.981 5.143 1.00 81.94 90 SER A CA 1
ATOM 670 C C . SER A 1 90 ? -8.938 -10.828 4.299 1.00 81.94 90 SER A C 1
ATOM 672 O O . SER A 1 90 ? -10.095 -10.444 4.526 1.00 81.94 90 SER A O 1
ATOM 674 N N . PRO A 1 91 ? -8.176 -10.294 3.323 1.00 83.69 91 PRO A N 1
ATOM 675 C CA . PRO A 1 91 ? -8.646 -9.211 2.457 1.00 83.69 91 PRO A CA 1
ATOM 676 C C . PRO A 1 91 ? -9.966 -9.541 1.751 1.00 83.69 91 PRO A C 1
ATOM 678 O O . PRO A 1 91 ? -10.878 -8.725 1.758 1.00 83.69 91 PRO A O 1
ATOM 681 N N . GLU A 1 92 ? -10.124 -10.775 1.267 1.00 83.25 92 GLU A N 1
ATOM 682 C CA . GLU A 1 92 ? -11.355 -11.260 0.622 1.00 83.25 92 GLU A CA 1
ATOM 683 C C . GLU A 1 92 ? -12.576 -11.153 1.534 1.00 83.25 92 GLU A C 1
ATOM 685 O O . GLU A 1 92 ? -13.664 -10.785 1.105 1.00 83.25 92 GLU A O 1
ATOM 690 N N . SER A 1 93 ? -12.401 -11.426 2.830 1.00 84.25 93 SER A N 1
ATOM 691 C CA . SER A 1 93 ? -13.511 -11.332 3.771 1.00 84.25 93 SER A CA 1
ATOM 692 C C . SER A 1 93 ? -13.943 -9.887 4.018 1.00 84.25 93 SER A C 1
ATOM 694 O O . SER A 1 93 ? -15.048 -9.679 4.509 1.00 84.25 93 SER A O 1
ATOM 696 N N . LEU A 1 94 ? -13.090 -8.898 3.732 1.00 82.50 94 LEU A N 1
ATOM 697 C CA . LEU A 1 94 ? -13.385 -7.473 3.906 1.00 82.50 94 LEU A CA 1
ATOM 698 C C . LEU A 1 94 ? -14.177 -6.885 2.738 1.00 82.50 94 LEU A C 1
ATOM 700 O O . LEU A 1 94 ? -14.712 -5.783 2.882 1.00 82.50 94 LEU A O 1
ATOM 704 N N . LEU A 1 95 ? -14.261 -7.609 1.623 1.00 82.62 95 LEU A N 1
ATOM 705 C CA . LEU A 1 95 ? -15.015 -7.184 0.458 1.00 82.62 95 LEU A CA 1
ATOM 706 C C . LEU A 1 95 ? -16.526 -7.208 0.744 1.00 82.62 95 LEU A C 1
ATOM 708 O O . LEU A 1 95 ? -17.011 -8.053 1.511 1.00 82.62 95 LEU A O 1
ATOM 712 N N . PRO A 1 96 ? -17.294 -6.271 0.161 1.00 74.62 96 PRO A N 1
ATOM 713 C CA . PRO A 1 96 ? -18.745 -6.355 0.186 1.00 74.62 96 PRO A CA 1
ATOM 714 C C . PRO A 1 96 ? -19.222 -7.648 -0.508 1.00 74.62 96 PRO A C 1
ATOM 716 O O . PRO A 1 96 ? -18.552 -8.165 -1.403 1.00 74.62 96 PRO A O 1
ATOM 719 N N . PRO A 1 97 ? -20.364 -8.217 -0.083 1.00 70.06 97 PRO A N 1
ATOM 720 C CA . PRO A 1 97 ? -20.913 -9.417 -0.691 1.00 70.06 97 PRO A CA 1
ATOM 721 C C . PRO A 1 97 ? -21.285 -9.151 -2.161 1.00 70.06 97 PRO A C 1
ATOM 723 O O . PRO A 1 97 ? -21.770 -8.067 -2.482 1.00 70.06 97 PRO A O 1
ATOM 726 N N . PRO A 1 98 ? -21.153 -10.154 -3.045 1.00 61.28 98 PRO A N 1
ATOM 727 C CA . PRO A 1 98 ? -21.279 -9.995 -4.500 1.00 61.28 98 PRO A CA 1
ATOM 728 C C . PRO A 1 98 ? -22.674 -9.573 -4.999 1.00 61.28 98 PRO A C 1
ATOM 730 O O . PRO A 1 98 ? -22.850 -9.322 -6.186 1.00 61.28 98 PRO A O 1
ATOM 733 N N . HIS A 1 99 ? -23.675 -9.503 -4.117 1.00 55.53 99 HIS A N 1
ATOM 734 C CA . HIS A 1 99 ? -25.050 -9.118 -4.444 1.00 55.53 99 HIS A CA 1
ATOM 735 C C . HIS A 1 99 ? -25.349 -7.625 -4.234 1.00 55.53 99 HIS A C 1
ATOM 737 O O . HIS A 1 99 ? -26.490 -7.219 -4.435 1.00 55.53 99 HIS A O 1
ATOM 743 N N . GLU A 1 100 ? -24.369 -6.814 -3.824 1.00 58.06 100 GLU A N 1
ATOM 744 C CA . GLU A 1 100 ? -24.489 -5.352 -3.792 1.00 58.06 100 GLU A CA 1
ATOM 745 C C . GLU A 1 100 ? -23.975 -4.783 -5.133 1.00 58.06 100 GLU A C 1
ATOM 747 O O . GLU A 1 100 ? -22.762 -4.703 -5.342 1.00 58.06 100 GLU A O 1
ATOM 752 N N . PRO A 1 101 ? -24.863 -4.422 -6.084 1.00 49.69 101 PRO A N 1
ATOM 753 C CA . PRO A 1 101 ? -24.441 -3.776 -7.317 1.00 49.69 101 PRO A CA 1
ATOM 754 C C . PRO A 1 101 ? -23.947 -2.367 -6.973 1.00 49.69 101 PRO A C 1
ATOM 756 O O . PRO A 1 101 ? -24.743 -1.571 -6.482 1.00 49.69 101 PRO A O 1
ATOM 759 N N . ALA A 1 102 ? -22.656 -2.088 -7.202 1.00 49.03 102 ALA A N 1
ATOM 760 C CA . ALA A 1 102 ? -22.087 -0.779 -7.593 1.00 49.03 102 ALA A CA 1
ATOM 761 C C . ALA A 1 102 ? -20.694 -0.449 -7.025 1.00 49.03 102 ALA A C 1
ATOM 763 O O . ALA A 1 102 ? -20.184 0.628 -7.319 1.00 49.03 102 ALA A O 1
ATOM 764 N N . GLU A 1 103 ? -20.022 -1.317 -6.267 1.00 59.62 103 GLU A N 1
ATOM 765 C CA . GLU A 1 103 ? -18.714 -0.937 -5.713 1.00 59.62 103 GLU A CA 1
ATOM 766 C C . GLU A 1 103 ? -17.678 -2.018 -5.984 1.00 59.62 103 GLU A C 1
ATOM 768 O O . GLU A 1 103 ? -17.526 -2.969 -5.220 1.00 59.62 103 GLU A O 1
ATOM 773 N N . ALA A 1 104 ? -16.944 -1.869 -7.088 1.00 78.44 104 ALA A N 1
ATOM 774 C CA . ALA A 1 104 ? -15.710 -2.609 -7.297 1.00 78.44 104 ALA A CA 1
ATOM 775 C C . ALA A 1 104 ? -14.696 -2.116 -6.253 1.00 78.44 104 ALA A C 1
ATOM 777 O O . ALA A 1 104 ? -13.921 -1.197 -6.502 1.00 78.44 104 ALA A O 1
ATOM 778 N N . VAL A 1 105 ? -14.782 -2.650 -5.036 1.00 87.25 105 VAL A N 1
ATOM 779 C CA . VAL A 1 105 ? -13.853 -2.351 -3.949 1.00 87.25 105 VAL A CA 1
ATOM 780 C C . VAL A 1 105 ? -12.751 -3.393 -3.968 1.00 87.25 105 VAL A C 1
ATOM 782 O O . VAL A 1 105 ? -13.035 -4.583 -4.008 1.00 87.25 105 VAL A O 1
ATOM 785 N N . ALA A 1 106 ? -11.507 -2.939 -3.896 1.00 89.94 106 ALA A N 1
ATOM 786 C CA . ALA A 1 106 ? -10.356 -3.770 -3.587 1.00 89.94 106 ALA A CA 1
ATOM 787 C C . ALA A 1 106 ? -9.937 -3.544 -2.128 1.00 89.94 106 ALA A C 1
ATOM 789 O O . ALA A 1 106 ? -9.996 -2.422 -1.608 1.00 89.94 106 ALA A O 1
ATOM 790 N N . ALA A 1 107 ? -9.485 -4.602 -1.468 1.00 92.00 107 ALA A N 1
ATOM 791 C CA . ALA A 1 107 ? -8.942 -4.561 -0.121 1.00 92.00 107 ALA A CA 1
ATOM 792 C C . ALA A 1 107 ? -7.496 -5.057 -0.129 1.00 92.00 107 ALA A C 1
ATOM 794 O O . ALA A 1 107 ? -7.181 -6.117 -0.660 1.00 92.00 107 ALA A O 1
ATOM 795 N N . GLN A 1 108 ? -6.600 -4.314 0.515 1.00 93.38 108 GLN A N 1
ATOM 796 C CA . GLN A 1 108 ? -5.207 -4.705 0.670 1.00 93.38 108 GLN A CA 1
ATOM 797 C C . GLN A 1 108 ? -4.783 -4.633 2.133 1.00 93.38 108 GLN A C 1
ATOM 799 O O . GLN A 1 108 ? -4.846 -3.577 2.758 1.00 93.38 108 GLN A O 1
ATOM 804 N N . VAL A 1 109 ? -4.294 -5.745 2.673 1.00 92.50 109 VAL A N 1
ATOM 805 C CA . VAL A 1 109 ? -3.699 -5.797 4.013 1.00 92.50 109 VAL A CA 1
ATOM 806 C C . VAL A 1 109 ? -2.181 -5.773 3.874 1.00 92.50 109 VAL A C 1
ATOM 808 O O . VAL A 1 109 ? -1.597 -6.610 3.187 1.00 92.50 109 VAL A O 1
ATOM 811 N N . VAL A 1 110 ? -1.541 -4.805 4.529 1.00 92.75 110 VAL A N 1
ATOM 812 C CA . VAL A 1 110 ? -0.094 -4.577 4.485 1.00 92.75 110 VAL A CA 1
ATOM 813 C C . VAL A 1 110 ? 0.502 -4.856 5.855 1.00 92.75 110 VAL A C 1
ATOM 815 O O . VAL A 1 110 ? 0.182 -4.167 6.818 1.00 92.75 110 VAL A O 1
ATOM 818 N N . HIS A 1 111 ? 1.405 -5.825 5.937 1.00 90.50 111 HIS A N 1
ATOM 819 C CA . HIS A 1 111 ? 2.185 -6.148 7.127 1.00 90.50 111 HIS A CA 1
ATOM 820 C C . HIS A 1 111 ? 3.611 -5.639 6.959 1.00 90.50 111 HIS A C 1
ATOM 822 O O . HIS A 1 111 ? 4.237 -5.906 5.938 1.00 90.50 111 HIS A O 1
ATOM 828 N N . HIS A 1 112 ? 4.157 -4.966 7.966 1.00 90.88 112 HIS A N 1
ATOM 829 C CA . HIS A 1 112 ? 5.548 -4.528 7.973 1.00 90.88 112 HIS A CA 1
ATOM 830 C C . HIS A 1 112 ? 6.242 -4.921 9.267 1.00 90.88 112 HIS A C 1
ATOM 832 O O . HIS A 1 112 ? 5.802 -4.559 10.361 1.00 90.88 112 HIS A O 1
ATOM 838 N N . ALA A 1 113 ? 7.377 -5.594 9.137 1.00 89.44 113 ALA A N 1
ATOM 839 C CA . ALA A 1 113 ? 8.276 -5.864 10.242 1.00 89.44 113 ALA A CA 1
ATOM 840 C C . ALA A 1 113 ? 9.641 -5.240 9.941 1.00 89.44 113 ALA A C 1
ATOM 842 O O . ALA A 1 113 ? 10.310 -5.624 8.979 1.00 89.44 113 ALA A O 1
ATOM 843 N N . GLY A 1 114 ? 10.055 -4.289 10.779 1.00 87.75 114 GLY A N 1
ATOM 844 C CA . GLY A 1 114 ? 11.366 -3.650 10.684 1.00 87.75 114 GLY A CA 1
ATOM 845 C C . GLY A 1 114 ? 12.512 -4.609 11.019 1.00 87.75 114 GLY A C 1
ATOM 846 O O . GLY A 1 114 ? 12.294 -5.744 11.439 1.00 87.75 114 GLY A O 1
ATOM 847 N N . ILE A 1 115 ? 13.749 -4.136 10.850 1.00 85.94 115 ILE A N 1
A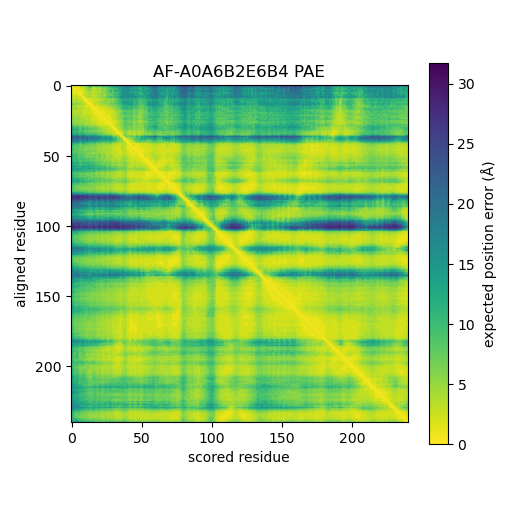TOM 848 C CA . ILE A 1 115 ? 14.961 -4.921 11.149 1.00 85.94 115 ILE A CA 1
ATOM 849 C C . ILE A 1 115 ? 14.999 -5.323 12.631 1.00 85.94 115 ILE A C 1
ATOM 851 O O . ILE A 1 115 ? 15.333 -6.461 12.960 1.00 85.94 115 ILE A O 1
ATOM 855 N N . ALA A 1 116 ? 14.637 -4.390 13.515 1.00 80.06 116 ALA A N 1
ATOM 856 C CA . ALA A 1 116 ? 14.450 -4.666 14.929 1.00 80.06 116 ALA A CA 1
ATOM 857 C C . ALA A 1 116 ? 13.147 -5.463 15.126 1.00 80.06 116 ALA A C 1
ATOM 859 O O . ALA A 1 116 ? 12.078 -5.055 14.671 1.00 80.06 116 ALA A O 1
ATOM 860 N N . ARG A 1 117 ? 13.264 -6.632 15.767 1.00 76.19 117 ARG A N 1
ATOM 861 C CA . ARG A 1 117 ? 12.156 -7.563 16.060 1.00 76.19 117 ARG A CA 1
ATOM 862 C C . ARG A 1 117 ? 11.637 -7.411 17.496 1.00 76.19 117 ARG A C 1
ATOM 864 O O . ARG A 1 117 ? 10.948 -8.287 18.000 1.00 76.19 117 ARG A O 1
ATOM 871 N N . ASP A 1 118 ? 12.009 -6.319 18.155 1.00 75.56 118 ASP A N 1
ATOM 872 C CA . ASP A 1 118 ? 11.603 -5.961 19.516 1.00 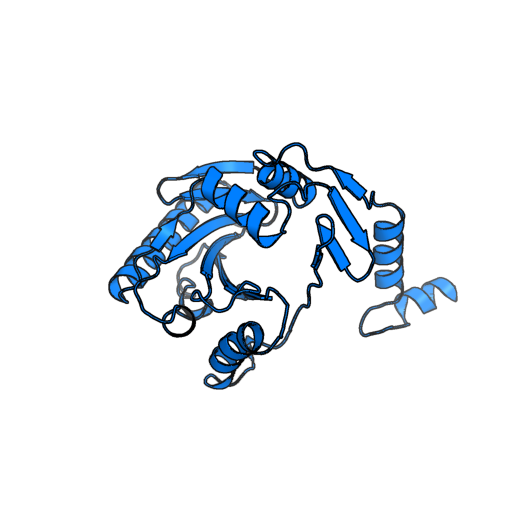75.56 118 ASP A CA 1
ATOM 873 C C . ASP A 1 118 ? 10.135 -5.516 19.588 1.00 75.56 118 ASP A C 1
ATOM 875 O O . ASP A 1 118 ? 9.526 -5.540 20.654 1.00 75.56 118 ASP A O 1
ATOM 879 N N . ARG A 1 119 ? 9.560 -5.119 18.448 1.00 75.06 119 ARG A N 1
ATOM 880 C CA . ARG A 1 119 ? 8.181 -4.646 18.336 1.00 75.06 119 ARG A CA 1
ATOM 881 C C . ARG A 1 119 ? 7.339 -5.569 17.460 1.00 75.06 119 ARG A C 1
ATOM 883 O O . ARG A 1 119 ? 7.855 -6.125 16.486 1.00 75.06 119 ARG A O 1
ATOM 890 N N . PRO A 1 120 ? 6.032 -5.690 17.753 1.00 76.25 120 PRO A N 1
ATOM 891 C CA . PRO A 1 120 ? 5.121 -6.409 16.879 1.00 76.25 120 PRO A CA 1
ATOM 892 C C . PRO A 1 120 ? 5.083 -5.762 15.480 1.00 76.25 120 PRO A C 1
ATOM 894 O O . PRO A 1 120 ? 5.252 -4.540 15.360 1.00 76.25 120 PRO A O 1
ATOM 897 N N . PRO A 1 121 ? 4.846 -6.554 14.417 1.00 82.25 121 PRO A N 1
ATOM 898 C CA . PRO A 1 121 ? 4.674 -6.031 13.069 1.00 82.25 121 PRO A CA 1
ATOM 899 C C . PRO A 1 121 ? 3.558 -4.987 13.011 1.00 82.25 121 PRO A C 1
ATOM 901 O O . PRO A 1 121 ? 2.491 -5.153 13.606 1.00 82.25 121 PRO A O 1
ATOM 904 N N . ARG A 1 122 ? 3.789 -3.918 12.252 1.00 88.19 122 ARG A N 1
ATOM 905 C CA . ARG A 1 122 ? 2.756 -2.927 11.947 1.00 88.19 122 ARG A CA 1
ATOM 906 C C . ARG A 1 122 ? 1.852 -3.470 10.856 1.00 88.19 122 ARG A C 1
ATOM 908 O O . ARG A 1 122 ? 2.327 -4.147 9.945 1.00 88.19 122 ARG A O 1
ATOM 915 N N . VAL A 1 123 ? 0.566 -3.152 10.948 1.00 90.69 123 VAL A N 1
ATOM 916 C CA . VAL A 1 123 ? -0.413 -3.532 9.934 1.00 90.69 123 VAL A CA 1
ATOM 917 C C . VAL A 1 123 ? -1.201 -2.313 9.488 1.00 90.69 123 VAL A C 1
ATOM 919 O O . VAL A 1 123 ? -1.555 -1.470 10.311 1.00 90.69 123 VAL A O 1
ATOM 922 N N . TRP A 1 124 ? -1.487 -2.246 8.193 1.00 94.50 124 TRP A N 1
ATOM 923 C CA . TRP A 1 124 ? -2.419 -1.300 7.594 1.00 94.50 124 TRP A CA 1
ATOM 924 C C . TRP A 1 124 ? -3.403 -2.041 6.702 1.00 94.50 124 TRP A C 1
ATOM 926 O O . TRP A 1 124 ? -3.111 -3.121 6.188 1.00 94.50 124 TRP A O 1
ATOM 936 N N . LEU A 1 125 ? -4.565 -1.436 6.510 1.00 95.00 125 LEU A N 1
ATOM 937 C CA . LEU A 1 125 ? -5.589 -1.898 5.591 1.00 95.00 125 LEU A CA 1
ATOM 938 C C . LEU A 1 125 ? -5.909 -0.766 4.618 1.00 95.00 125 LEU A C 1
ATOM 940 O O . LEU A 1 125 ? -6.440 0.260 5.030 1.00 95.00 125 LEU A O 1
ATOM 944 N N . ALA A 1 126 ? -5.594 -0.947 3.343 1.00 95.56 126 ALA A N 1
ATOM 945 C CA . ALA A 1 126 ? -6.018 -0.047 2.284 1.00 95.56 126 ALA A CA 1
ATOM 946 C C . ALA A 1 126 ? -7.318 -0.571 1.665 1.00 95.56 126 ALA A C 1
ATOM 948 O O . ALA A 1 126 ? -7.389 -1.720 1.238 1.00 95.56 126 ALA A O 1
ATOM 949 N N . LEU A 1 127 ? -8.344 0.272 1.634 1.00 95.19 127 LEU A N 1
ATOM 950 C CA . LEU A 1 127 ? -9.597 0.019 0.930 1.00 95.19 127 LEU A CA 1
ATOM 951 C C . LEU A 1 127 ? -9.654 0.968 -0.256 1.00 95.19 127 LEU A C 1
ATOM 953 O O . LEU A 1 127 ? -9.473 2.173 -0.079 1.00 95.19 127 LEU A O 1
ATOM 957 N N . GLN A 1 128 ? -9.882 0.437 -1.450 1.00 93.50 128 GLN A N 1
ATOM 958 C CA . GLN A 1 128 ? -9.930 1.222 -2.673 1.00 93.50 128 GLN A CA 1
ATOM 959 C C . GLN A 1 128 ? -11.247 0.986 -3.390 1.00 93.50 128 GLN A C 1
ATOM 961 O O . GLN A 1 128 ? -11.524 -0.136 -3.785 1.00 93.50 128 GLN A O 1
ATOM 966 N N . ALA A 1 129 ? -12.023 2.041 -3.613 1.00 91.56 129 ALA A N 1
ATOM 967 C CA . ALA A 1 129 ? -13.123 1.994 -4.565 1.00 91.56 129 ALA A CA 1
ATOM 968 C C . ALA A 1 129 ? -12.560 2.274 -5.964 1.00 91.56 129 ALA A C 1
ATOM 970 O O . ALA A 1 129 ? -11.949 3.321 -6.200 1.00 91.56 129 ALA A O 1
ATOM 971 N N . LEU A 1 130 ? -12.705 1.311 -6.870 1.00 88.25 130 LEU A N 1
ATOM 972 C CA . LEU A 1 130 ? -12.20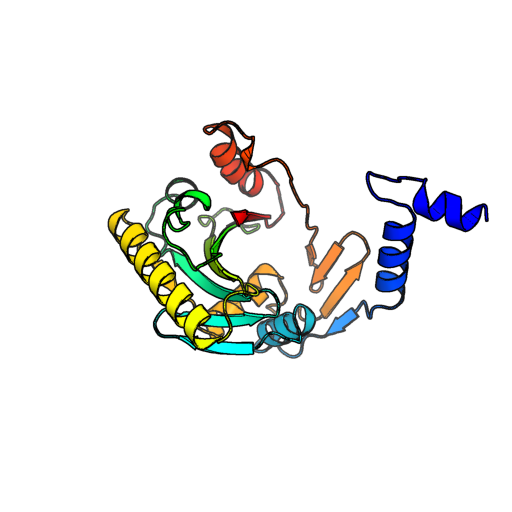8 1.389 -8.238 1.00 88.25 130 LEU A CA 1
ATOM 973 C C . LEU A 1 130 ? -13.137 2.264 -9.082 1.00 88.25 130 LEU A C 1
ATOM 975 O O . LEU A 1 130 ? -14.358 2.223 -8.927 1.00 88.25 130 LEU A O 1
ATOM 979 N N . ARG A 1 131 ? -12.561 3.044 -10.003 1.00 85.44 131 ARG A N 1
ATOM 980 C CA . ARG A 1 131 ? -13.362 3.732 -11.023 1.00 85.44 131 ARG A CA 1
ATOM 981 C C . ARG A 1 131 ? -13.770 2.720 -12.086 1.00 85.44 131 ARG A C 1
ATOM 983 O O . ARG A 1 131 ? -12.917 2.222 -12.819 1.00 85.44 131 ARG A O 1
ATOM 990 N N . THR A 1 132 ? -15.058 2.410 -12.161 1.00 80.25 132 THR A N 1
ATOM 991 C CA . THR A 1 132 ? -15.629 1.589 -13.233 1.00 80.25 132 THR A CA 1
ATOM 992 C C . THR A 1 132 ? -16.300 2.482 -14.279 1.00 80.25 132 THR A C 1
ATOM 994 O O . THR A 1 132 ? -16.723 3.589 -13.946 1.00 80.25 132 THR A O 1
ATOM 997 N N . PRO A 1 133 ? -16.428 2.026 -15.540 1.00 75.75 133 PRO A N 1
ATOM 998 C CA . PRO A 1 133 ? -17.126 2.783 -16.585 1.00 75.75 133 PRO A CA 1
ATOM 999 C C . PRO A 1 133 ? -18.578 3.137 -16.225 1.00 75.75 133 PRO A C 1
ATOM 1001 O O . PRO A 1 133 ? -19.107 4.132 -16.712 1.00 75.75 133 PRO A O 1
ATOM 1004 N N . ASP A 1 134 ? -19.204 2.333 -15.362 1.00 71.00 134 ASP A N 1
ATOM 1005 C CA . ASP A 1 134 ? -20.598 2.492 -14.942 1.00 71.00 134 ASP A CA 1
ATOM 1006 C C . ASP A 1 134 ? -20.793 3.593 -13.884 1.00 71.00 134 ASP A C 1
ATOM 1008 O O . ASP A 1 134 ? -21.914 4.060 -13.676 1.00 71.00 134 ASP A O 1
ATOM 1012 N N . VAL A 1 135 ? -19.718 4.035 -13.217 1.00 69.69 135 VAL A N 1
ATOM 1013 C CA . VAL A 1 135 ? -19.771 5.080 -12.187 1.00 69.69 135 VAL A CA 1
ATOM 1014 C C . VAL A 1 135 ? -19.279 6.401 -12.768 1.00 69.69 135 VAL A C 1
ATOM 1016 O O . VAL A 1 135 ? -18.092 6.595 -13.015 1.00 69.69 135 VAL A O 1
ATOM 1019 N N . GLN A 1 136 ? -20.211 7.333 -12.970 1.00 62.38 136 GLN A N 1
ATOM 1020 C CA . GLN A 1 136 ? -19.940 8.585 -13.684 1.00 62.38 136 GLN A CA 1
ATOM 1021 C C . GLN A 1 136 ? -19.407 9.720 -12.795 1.00 62.38 136 GLN A C 1
ATOM 1023 O O . GLN A 1 136 ? -18.772 10.637 -13.312 1.00 62.38 136 GLN A O 1
ATOM 1028 N N . HIS A 1 137 ? -19.631 9.675 -11.473 1.00 79.19 137 HIS A N 1
ATOM 1029 C CA . HIS A 1 137 ? -19.247 10.759 -10.561 1.00 79.19 137 HIS A CA 1
ATOM 1030 C C . HIS A 1 137 ? -18.356 10.278 -9.413 1.00 79.19 137 HIS A C 1
ATOM 1032 O O . HIS A 1 137 ? -18.699 9.355 -8.672 1.00 79.19 137 HIS A O 1
ATOM 1038 N N . ASP A 1 138 ? -17.250 10.991 -9.186 1.00 80.12 138 ASP A N 1
ATOM 1039 C CA . ASP A 1 138 ? -16.326 10.731 -8.074 1.00 80.12 138 ASP A CA 1
ATOM 1040 C C . ASP A 1 138 ? -17.019 10.809 -6.700 1.00 80.12 138 ASP A C 1
ATOM 1042 O O . ASP A 1 138 ? -16.635 10.103 -5.773 1.00 80.12 138 ASP A O 1
ATOM 1046 N N . THR A 1 139 ? -18.084 11.603 -6.558 1.00 84.12 139 THR A N 1
ATOM 1047 C CA . THR A 1 139 ? -18.889 11.671 -5.327 1.00 84.12 139 THR A CA 1
ATOM 1048 C C . THR A 1 139 ? -19.572 10.350 -4.992 1.00 84.12 139 THR A C 1
ATOM 1050 O O . THR A 1 139 ? -19.729 10.022 -3.815 1.00 84.12 139 THR A O 1
ATOM 1053 N N . ASP A 1 140 ? -19.971 9.584 -6.007 1.00 82.81 140 ASP A N 1
ATOM 1054 C CA . ASP A 1 140 ? -20.606 8.286 -5.799 1.00 82.81 140 ASP A CA 1
ATOM 1055 C C . ASP A 1 140 ? -19.554 7.261 -5.371 1.00 82.81 140 ASP A C 1
ATOM 1057 O O . ASP A 1 140 ? -19.775 6.553 -4.391 1.00 82.81 140 ASP A O 1
ATOM 1061 N N . VAL A 1 141 ? -18.361 7.295 -5.984 1.00 85.06 141 VAL A N 1
ATOM 1062 C CA . VAL A 1 141 ? -17.184 6.503 -5.570 1.00 85.06 141 VAL A CA 1
ATOM 1063 C C . VAL A 1 141 ? -16.775 6.813 -4.123 1.00 85.06 141 VAL A C 1
ATOM 1065 O O . VAL A 1 141 ? -16.477 5.908 -3.343 1.00 85.06 141 VAL A O 1
ATOM 1068 N N . GLN A 1 142 ? -16.779 8.087 -3.726 1.00 88.75 142 GLN A N 1
ATOM 1069 C CA . GLN A 1 142 ? -16.460 8.491 -2.353 1.00 88.75 142 GLN A CA 1
ATOM 1070 C C . GLN A 1 142 ? -17.523 8.029 -1.354 1.00 88.75 142 GLN A C 1
ATOM 1072 O O . GLN A 1 142 ? -17.181 7.533 -0.277 1.00 88.75 142 GLN A O 1
ATOM 1077 N N . ARG A 1 143 ? -18.813 8.167 -1.693 1.00 87.31 143 ARG A N 1
ATOM 1078 C CA . ARG A 1 143 ? -19.922 7.713 -0.839 1.00 87.31 143 ARG A CA 1
ATOM 1079 C C . ARG A 1 143 ? -19.853 6.204 -0.623 1.00 87.31 143 ARG A C 1
ATOM 1081 O O . ARG A 1 143 ? -19.994 5.743 0.513 1.00 87.31 143 ARG A O 1
ATOM 1088 N N . ALA A 1 144 ? -19.591 5.485 -1.705 1.00 85.31 144 ALA A N 1
ATOM 1089 C CA . ALA A 1 144 ? -19.378 4.054 -1.744 1.00 85.31 144 ALA A CA 1
ATOM 1090 C C . ALA A 1 144 ? -18.265 3.609 -0.789 1.00 85.31 144 ALA A C 1
ATOM 1092 O O . ALA A 1 144 ? -18.489 2.942 0.229 1.00 85.31 144 ALA A O 1
ATOM 1093 N N . LEU A 1 145 ? -17.066 4.145 -1.023 1.00 91.06 145 LEU A N 1
ATOM 1094 C CA . LEU A 1 145 ? -15.911 3.896 -0.176 1.00 91.06 145 LEU A CA 1
ATOM 1095 C C . LEU A 1 145 ? -16.189 4.239 1.292 1.00 91.06 145 LEU A C 1
ATOM 1097 O O . LEU A 1 145 ? -15.846 3.462 2.178 1.00 91.06 145 LEU A O 1
ATOM 1101 N N . GLY A 1 146 ? -16.855 5.362 1.568 1.00 91.75 146 GLY A N 1
ATOM 1102 C CA . GLY A 1 146 ? -17.217 5.770 2.924 1.00 91.75 146 GLY A CA 1
ATOM 1103 C C . GLY A 1 146 ? -18.149 4.775 3.628 1.00 91.75 146 GLY A C 1
ATOM 1104 O O . GLY A 1 146 ? -17.971 4.497 4.818 1.00 91.75 146 GLY A O 1
ATOM 1105 N N . ASN A 1 147 ? -19.124 4.202 2.915 1.00 90.25 147 ASN A N 1
ATOM 1106 C CA . ASN A 1 147 ? -20.003 3.154 3.441 1.00 90.25 147 ASN A CA 1
ATOM 1107 C C . ASN A 1 147 ? -19.212 1.879 3.757 1.00 90.25 147 ASN A C 1
ATOM 1109 O O . ASN A 1 147 ? -19.321 1.344 4.868 1.00 90.25 147 ASN A O 1
ATOM 1113 N N . THR A 1 148 ? -18.365 1.449 2.822 1.00 91.25 148 THR A N 1
ATOM 1114 C CA . THR A 1 148 ? -17.520 0.263 2.976 1.00 91.25 148 THR A CA 1
ATOM 1115 C C . THR A 1 148 ? -16.518 0.425 4.125 1.00 91.25 148 THR A C 1
ATOM 1117 O O . THR A 1 148 ? -16.443 -0.434 5.007 1.00 91.25 148 THR A O 1
ATOM 1120 N N . VAL A 1 149 ? -15.840 1.571 4.229 1.00 93.88 149 VAL A N 1
ATOM 1121 C CA . VAL A 1 149 ? -14.938 1.895 5.347 1.00 93.88 149 VAL A CA 1
ATOM 1122 C C . VAL A 1 149 ? -15.689 1.862 6.680 1.00 93.88 149 VAL A C 1
ATOM 1124 O O . VAL A 1 149 ? -15.229 1.227 7.630 1.00 93.88 149 VAL A O 1
ATOM 1127 N N . ARG A 1 150 ? -16.876 2.480 6.774 1.00 94.19 150 ARG A N 1
ATOM 1128 C CA . ARG A 1 150 ? -17.694 2.442 8.001 1.00 94.19 150 ARG A CA 1
ATOM 1129 C C . ARG A 1 150 ? -18.068 1.012 8.392 1.00 94.19 150 ARG A C 1
ATOM 1131 O O . ARG A 1 150 ? -18.020 0.683 9.579 1.00 94.19 150 ARG A O 1
ATOM 1138 N N . ARG A 1 151 ? -18.426 0.159 7.430 1.00 92.38 151 ARG A N 1
ATOM 1139 C CA . ARG A 1 151 ? -18.738 -1.261 7.662 1.00 92.38 151 ARG A CA 1
ATOM 1140 C C . ARG A 1 151 ? -17.520 -2.021 8.183 1.00 92.38 151 ARG A C 1
ATOM 1142 O O . ARG A 1 151 ? -17.628 -2.706 9.202 1.00 92.38 151 ARG A O 1
ATOM 1149 N N . VAL A 1 152 ? -16.367 -1.854 7.540 1.00 92.56 152 VAL A N 1
ATOM 1150 C CA . VAL A 1 152 ? -15.107 -2.487 7.944 1.00 92.56 152 VAL A CA 1
ATOM 1151 C C . VAL A 1 152 ? -14.686 -2.035 9.342 1.00 92.56 152 VAL A C 1
ATOM 1153 O O . VAL A 1 152 ? -14.408 -2.876 10.191 1.00 92.56 152 VAL A O 1
ATOM 1156 N N . LEU A 1 153 ? -14.729 -0.733 9.641 1.00 93.38 153 LEU A N 1
ATOM 1157 C CA . LEU A 1 153 ? -14.406 -0.204 10.970 1.00 93.38 153 LEU A CA 1
ATOM 1158 C C . LEU A 1 153 ? -15.322 -0.771 12.064 1.00 93.38 153 LEU A C 1
ATOM 1160 O O . LEU A 1 153 ? -14.848 -1.117 13.149 1.00 93.38 153 LEU A O 1
ATOM 1164 N N . ARG A 1 154 ? -16.630 -0.897 11.795 1.00 93.19 154 ARG A N 1
ATOM 1165 C CA . ARG A 1 154 ? -17.581 -1.527 12.731 1.00 93.19 154 ARG A CA 1
ATOM 1166 C C . ARG A 1 154 ? -17.257 -2.999 12.955 1.00 93.19 154 ARG A C 1
ATOM 1168 O O . ARG A 1 154 ? -17.293 -3.446 14.100 1.00 93.19 154 ARG A O 1
ATOM 1175 N N . ARG A 1 155 ? -16.936 -3.738 11.890 1.00 91.38 155 ARG A N 1
ATOM 1176 C CA . ARG A 1 155 ? -16.556 -5.151 11.979 1.00 91.38 155 ARG A CA 1
ATOM 1177 C C . ARG A 1 155 ? -15.274 -5.334 12.782 1.00 91.38 155 ARG A C 1
ATOM 1179 O O . ARG A 1 155 ? -15.294 -6.049 13.772 1.00 91.38 155 ARG A O 1
ATOM 1186 N N . LEU A 1 156 ? -14.208 -4.618 12.428 1.00 90.38 156 LEU A N 1
ATOM 1187 C CA . LEU A 1 156 ? -12.933 -4.682 13.142 1.00 90.38 156 LEU A CA 1
ATOM 1188 C C . LEU A 1 156 ? -13.106 -4.344 14.632 1.00 90.38 156 LEU A C 1
ATOM 1190 O O . LEU A 1 156 ? -12.578 -5.044 15.492 1.00 90.38 156 LEU A O 1
ATOM 1194 N N . ARG A 1 157 ? -13.924 -3.335 14.966 1.00 91.00 157 ARG A N 1
ATOM 1195 C CA . ARG A 1 157 ? -14.270 -3.023 16.362 1.00 91.00 157 ARG A CA 1
ATOM 1196 C C . ARG A 1 157 ? -14.984 -4.184 17.062 1.00 91.00 157 ARG A C 1
ATOM 1198 O O . ARG A 1 157 ? -14.649 -4.475 18.206 1.00 91.00 157 ARG A O 1
ATOM 1205 N N . ARG A 1 158 ? -15.946 -4.835 16.398 1.00 90.06 158 ARG A N 1
ATOM 1206 C CA . ARG A 1 158 ? -16.669 -6.004 16.932 1.00 90.06 158 ARG A CA 1
ATOM 1207 C C . ARG A 1 158 ? -15.727 -7.187 17.183 1.00 90.06 158 ARG A C 1
ATOM 1209 O O . ARG A 1 158 ? -15.879 -7.865 18.190 1.00 90.06 158 ARG A O 1
ATOM 1216 N N . ASP A 1 159 ? -14.716 -7.353 16.336 1.00 87.06 159 ASP A N 1
ATOM 1217 C CA . ASP A 1 159 ? -13.695 -8.405 16.441 1.00 87.06 159 ASP A CA 1
ATOM 1218 C C . ASP A 1 159 ? -12.581 -8.061 17.465 1.00 87.06 159 ASP A C 1
ATOM 1220 O O . ASP A 1 159 ? -11.616 -8.808 17.659 1.00 87.06 159 ASP A O 1
ATOM 1224 N N . GLY A 1 160 ? -12.708 -6.926 18.167 1.00 86.69 160 GLY A N 1
ATOM 1225 C CA . GLY A 1 160 ? -11.758 -6.471 19.185 1.00 86.69 160 GLY A CA 1
ATOM 1226 C C . GLY A 1 160 ? -10.482 -5.838 18.618 1.00 86.69 160 GLY A C 1
ATOM 1227 O O . GLY A 1 160 ? -9.470 -5.779 19.313 1.00 86.69 160 GLY A O 1
ATOM 1228 N N . LEU A 1 161 ? -10.519 -5.368 17.370 1.00 88.00 161 LEU A N 1
ATOM 1229 C CA . LEU A 1 161 ? -9.436 -4.675 16.671 1.00 88.00 161 LEU A CA 1
ATOM 1230 C C . LEU A 1 161 ? -9.874 -3.262 16.260 1.00 88.00 161 LEU A C 1
ATOM 1232 O O . LEU A 1 161 ? -10.106 -2.999 15.082 1.00 88.00 161 LEU A O 1
ATOM 1236 N N . PRO A 1 162 ? -10.032 -2.313 17.194 1.00 90.69 162 PRO A N 1
ATOM 1237 C CA . PRO A 1 162 ? -10.407 -0.955 16.819 1.00 90.69 162 PRO A CA 1
ATOM 1238 C C . PRO A 1 162 ? -9.362 -0.356 15.864 1.00 90.69 162 PRO A C 1
ATOM 1240 O O . PRO A 1 162 ? -8.174 -0.342 16.168 1.00 90.69 162 PRO A O 1
ATOM 1243 N N . ALA A 1 163 ? -9.810 0.167 14.725 1.00 92.56 163 ALA A N 1
ATOM 1244 C CA . ALA A 1 163 ? -8.970 0.840 13.737 1.00 92.56 163 ALA A CA 1
ATOM 1245 C C . ALA A 1 163 ? -9.416 2.294 13.541 1.00 92.56 163 ALA A C 1
ATOM 1247 O O . ALA A 1 163 ? -10.546 2.657 13.881 1.00 92.56 163 ALA A O 1
ATOM 1248 N N . HIS A 1 164 ? -8.529 3.121 12.997 1.00 95.00 164 HIS A N 1
ATOM 1249 C CA . HIS A 1 164 ? -8.846 4.475 12.541 1.00 95.00 164 HIS A CA 1
ATOM 1250 C C . HIS A 1 164 ? -8.317 4.687 11.124 1.00 95.00 164 HIS A C 1
ATOM 1252 O O . HIS A 1 164 ? -7.374 4.014 10.717 1.00 95.00 164 HIS A O 1
ATOM 1258 N N . GLY A 1 165 ? -8.915 5.608 10.370 1.00 96.50 165 GLY A N 1
ATOM 1259 C CA . GLY A 1 16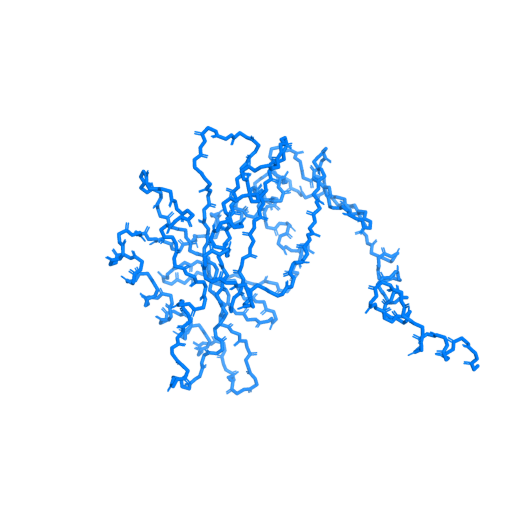5 ? -8.308 6.064 9.124 1.00 96.50 165 GLY A CA 1
ATOM 1260 C C . GLY A 1 165 ? -7.115 6.961 9.385 1.00 96.50 165 GLY A C 1
ATOM 1261 O O . GLY A 1 165 ? -7.093 7.698 10.372 1.00 96.50 165 GLY A O 1
ATOM 1262 N N . LEU A 1 166 ? -6.124 6.875 8.505 1.00 97.25 166 LEU A N 1
ATOM 1263 C CA . LEU A 1 166 ? -4.973 7.758 8.538 1.00 97.25 166 LEU A CA 1
ATOM 1264 C C . LEU A 1 166 ? -5.370 9.151 8.052 1.00 97.25 166 LEU A C 1
ATOM 1266 O O . LEU A 1 166 ? -6.047 9.305 7.035 1.00 97.25 166 LEU A O 1
ATOM 1270 N N . THR A 1 167 ? -4.918 10.163 8.774 1.00 97.00 167 THR A N 1
ATOM 1271 C CA . THR A 1 167 ? -4.886 11.554 8.316 1.00 97.00 167 THR A CA 1
ATOM 1272 C C . THR A 1 167 ? -3.821 11.738 7.229 1.00 97.00 167 THR A C 1
ATOM 1274 O O . THR A 1 167 ? -2.964 10.873 7.031 1.00 97.00 167 THR A O 1
ATOM 1277 N N . GLU A 1 168 ? -3.838 12.872 6.519 1.00 95.56 168 GLU A N 1
ATOM 1278 C CA . GLU A 1 168 ? -2.824 13.155 5.492 1.00 95.56 168 GLU A CA 1
ATOM 1279 C C . GLU A 1 168 ? -1.386 13.064 6.042 1.00 95.56 168 GLU A C 1
ATOM 1281 O O . GLU A 1 168 ? -0.582 12.334 5.456 1.00 95.56 168 GLU A O 1
ATOM 1286 N N . PRO A 1 169 ? -1.031 13.703 7.179 1.00 95.19 169 PRO A N 1
ATOM 1287 C CA . PRO A 1 169 ? 0.331 13.620 7.702 1.00 95.19 169 PRO A CA 1
ATOM 1288 C C . PRO A 1 169 ? 0.723 12.195 8.112 1.00 95.19 169 PRO A C 1
ATOM 1290 O O . PRO A 1 169 ? 1.862 11.785 7.895 1.00 95.19 169 PRO A O 1
ATOM 1293 N N . GLU A 1 170 ? -0.211 11.414 8.667 1.00 95.56 170 GLU A N 1
ATOM 1294 C CA . GLU A 1 170 ? 0.038 10.018 9.046 1.00 95.56 170 GLU A CA 1
ATOM 1295 C C . GLU A 1 170 ? 0.261 9.120 7.824 1.00 95.56 170 GLU A C 1
ATOM 1297 O O . GLU A 1 170 ? 1.155 8.268 7.842 1.00 95.56 170 GLU A O 1
ATOM 1302 N N . LEU A 1 171 ? -0.512 9.317 6.750 1.00 95.56 171 LEU A N 1
ATOM 1303 C CA . LEU A 1 171 ? -0.331 8.592 5.493 1.00 95.56 171 LEU A CA 1
ATOM 1304 C C . LEU A 1 171 ? 1.027 8.924 4.867 1.00 95.56 171 LEU A C 1
ATOM 1306 O O . LEU A 1 171 ? 1.796 8.016 4.553 1.00 95.56 171 LEU A O 1
ATOM 1310 N N . LEU A 1 172 ? 1.348 10.212 4.725 1.00 94.81 172 LEU A N 1
ATOM 1311 C CA . LEU A 1 172 ? 2.616 10.659 4.146 1.00 94.81 172 LEU A CA 1
ATOM 1312 C C . LEU A 1 172 ? 3.814 10.198 4.988 1.00 94.81 172 LEU A C 1
ATOM 1314 O O . LEU A 1 172 ? 4.811 9.729 4.438 1.00 94.81 172 LEU A O 1
ATOM 1318 N N . GLY A 1 173 ? 3.701 10.253 6.317 1.00 93.44 173 GLY A N 1
ATOM 1319 C CA . GLY A 1 173 ? 4.703 9.711 7.234 1.00 93.44 173 GLY A CA 1
ATOM 1320 C C . GLY A 1 173 ? 4.865 8.193 7.103 1.00 93.44 173 GLY A C 1
ATOM 1321 O O . GLY A 1 173 ? 5.989 7.688 7.126 1.00 93.44 173 GLY A O 1
ATOM 1322 N N . THR A 1 174 ? 3.765 7.461 6.898 1.00 93.81 174 THR A N 1
ATOM 1323 C CA . THR A 1 174 ? 3.786 6.011 6.652 1.00 93.81 174 THR A CA 1
ATOM 1324 C C . THR A 1 174 ? 4.496 5.682 5.341 1.00 93.81 174 THR A C 1
ATOM 1326 O O . THR A 1 174 ? 5.386 4.832 5.341 1.00 93.81 174 THR A O 1
ATOM 1329 N N . LEU A 1 175 ? 4.182 6.387 4.248 1.00 93.62 175 LEU A N 1
ATOM 1330 C CA . LEU A 1 175 ? 4.865 6.223 2.960 1.00 93.62 175 LEU A CA 1
ATOM 1331 C C . LEU A 1 175 ? 6.365 6.511 3.082 1.00 93.62 175 LEU A C 1
ATOM 1333 O O . LEU A 1 175 ? 7.184 5.691 2.668 1.00 93.62 175 LEU A O 1
ATOM 1337 N N . ALA A 1 176 ? 6.733 7.623 3.725 1.00 92.88 176 ALA A N 1
ATOM 1338 C CA . ALA A 1 176 ? 8.131 7.982 3.942 1.00 92.88 176 ALA A CA 1
ATOM 1339 C C . ALA A 1 176 ? 8.886 6.938 4.786 1.00 92.88 176 ALA A C 1
ATOM 1341 O O . ALA A 1 176 ? 10.059 6.654 4.539 1.00 92.88 176 ALA A O 1
ATOM 1342 N N . SER A 1 177 ? 8.210 6.359 5.783 1.00 91.31 177 SER A N 1
ATOM 1343 C CA . SER A 1 177 ? 8.756 5.315 6.648 1.00 91.31 177 SER A CA 1
ATOM 1344 C C . SER A 1 177 ? 8.956 3.993 5.906 1.00 91.31 177 SER A C 1
ATOM 1346 O O . SER A 1 177 ? 10.029 3.405 6.016 1.00 91.31 177 SER A O 1
ATOM 1348 N N . LEU A 1 178 ? 7.953 3.530 5.152 1.00 92.19 178 LEU A N 1
ATOM 1349 C CA . LEU A 1 178 ? 8.016 2.275 4.394 1.00 92.19 178 LEU A CA 1
ATOM 1350 C C . LEU A 1 178 ? 9.046 2.335 3.265 1.00 92.19 178 LEU A C 1
ATOM 1352 O O . LEU A 1 178 ? 9.756 1.362 3.039 1.00 92.19 178 LEU A O 1
ATOM 1356 N N . ALA A 1 179 ? 9.163 3.486 2.603 1.00 91.56 179 ALA A N 1
ATOM 1357 C CA . ALA A 1 179 ? 10.166 3.710 1.571 1.00 91.56 179 ALA A CA 1
ATOM 1358 C C . ALA A 1 179 ? 11.534 4.115 2.135 1.00 91.56 179 ALA A C 1
ATOM 1360 O O . ALA A 1 179 ? 12.437 4.394 1.354 1.00 91.56 179 ALA A O 1
ATOM 1361 N N . HIS A 1 180 ? 11.702 4.169 3.461 1.00 90.31 180 HIS A N 1
ATOM 1362 C CA . HIS A 1 180 ? 12.954 4.527 4.131 1.00 90.31 180 HIS A CA 1
ATOM 1363 C C . HIS A 1 180 ? 13.578 5.866 3.690 1.00 90.31 180 HIS A C 1
ATOM 1365 O O . HIS A 1 180 ? 14.777 6.076 3.871 1.00 90.31 180 HIS A O 1
ATOM 1371 N N . VAL A 1 181 ? 12.767 6.800 3.183 1.00 90.56 181 VAL A N 1
ATOM 1372 C CA . VAL A 1 181 ? 13.210 8.139 2.743 1.00 90.56 181 VAL A CA 1
ATOM 1373 C C . VAL A 1 181 ? 13.244 9.165 3.882 1.00 90.56 181 VAL A C 1
ATOM 1375 O O . VAL A 1 181 ? 13.558 10.337 3.693 1.00 90.56 181 VAL A O 1
ATOM 1378 N N . ASN A 1 182 ? 12.929 8.725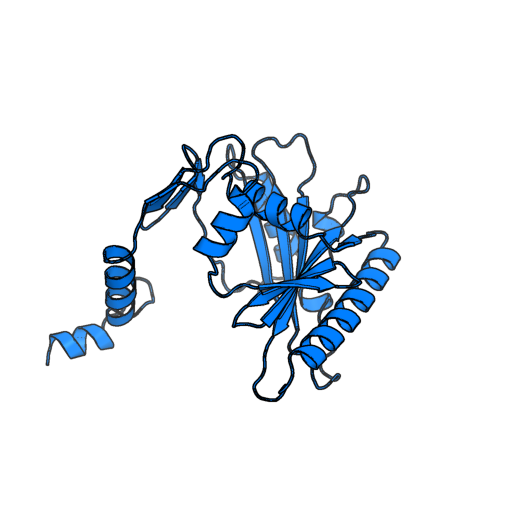 5.099 1.00 83.06 182 ASN A N 1
ATOM 1379 C CA . ASN A 1 182 ? 13.033 9.526 6.311 1.00 83.06 182 ASN A CA 1
ATOM 1380 C C . ASN A 1 182 ? 14.484 9.640 6.825 1.00 83.06 182 ASN A C 1
ATOM 1382 O O . ASN A 1 182 ? 15.390 8.926 6.388 1.00 83.06 182 ASN A O 1
ATOM 1386 N N . ALA A 1 183 ? 14.687 10.523 7.810 1.00 82.00 183 ALA A N 1
ATOM 1387 C CA . ALA A 1 183 ? 15.960 10.696 8.522 1.00 82.00 183 ALA A CA 1
ATOM 1388 C C . ALA A 1 183 ? 17.159 11.010 7.600 1.00 82.00 183 ALA A C 1
ATOM 1390 O O . ALA A 1 183 ? 18.224 10.411 7.723 1.00 82.00 183 ALA A O 1
ATOM 1391 N N . GLY A 1 184 ? 16.974 11.936 6.652 1.00 79.50 184 GLY A N 1
ATOM 1392 C CA . GLY A 1 184 ? 18.043 12.393 5.753 1.00 79.50 184 GLY A CA 1
ATOM 1393 C C . GLY A 1 184 ? 18.329 11.467 4.567 1.00 79.50 184 GLY A C 1
ATOM 1394 O O . GLY A 1 184 ? 19.277 11.700 3.828 1.00 79.50 184 GLY A O 1
ATOM 1395 N N . ARG A 1 185 ? 17.506 10.436 4.348 1.00 86.00 185 ARG A N 1
ATOM 1396 C CA . ARG A 1 185 ? 17.626 9.495 3.220 1.00 86.00 185 ARG A CA 1
ATOM 1397 C C . ARG A 1 185 ? 16.744 9.889 2.030 1.00 86.00 185 ARG A C 1
ATOM 1399 O O . ARG A 1 185 ? 16.167 9.030 1.372 1.00 86.00 185 ARG A O 1
ATOM 1406 N N . GLY A 1 186 ? 16.634 11.194 1.778 1.00 84.75 186 GLY A N 1
ATOM 1407 C CA . GLY A 1 186 ? 15.799 11.760 0.713 1.00 84.75 186 GLY A CA 1
ATOM 1408 C C . GLY A 1 186 ? 16.305 11.454 -0.698 1.00 84.75 186 GLY A C 1
ATOM 1409 O O . GLY A 1 186 ? 15.519 11.472 -1.638 1.00 84.75 186 GLY A O 1
ATOM 1410 N N . GLN A 1 187 ? 17.581 11.095 -0.853 1.00 90.44 187 GLN A N 1
ATOM 1411 C CA . GLN A 1 187 ? 18.127 10.695 -2.145 1.00 90.44 187 GLN A CA 1
ATOM 1412 C C . GLN A 1 187 ? 17.598 9.316 -2.547 1.00 90.44 187 GLN A C 1
ATOM 1414 O O . GLN A 1 187 ? 17.955 8.300 -1.944 1.00 90.44 187 GLN A O 1
ATOM 1419 N N . VAL A 1 188 ? 16.774 9.280 -3.588 1.00 93.06 188 VAL A N 1
ATOM 1420 C CA . VAL A 1 188 ? 16.220 8.055 -4.155 1.00 93.06 188 VAL A CA 1
ATOM 1421 C C . VAL A 1 188 ? 16.874 7.719 -5.483 1.00 93.06 188 VAL A C 1
ATOM 1423 O O . VAL A 1 188 ? 17.136 8.605 -6.297 1.00 93.06 188 VAL A O 1
ATOM 1426 N N . ARG A 1 189 ? 17.151 6.433 -5.703 1.00 92.81 189 ARG A N 1
ATOM 1427 C CA . ARG A 1 189 ? 17.756 5.946 -6.944 1.00 92.81 189 ARG A CA 1
ATOM 1428 C C . ARG A 1 189 ? 17.163 4.614 -7.377 1.00 92.81 189 ARG A C 1
ATOM 1430 O O . ARG A 1 189 ? 16.921 3.757 -6.540 1.00 92.81 189 ARG A O 1
ATOM 1437 N N . GLU A 1 190 ? 16.973 4.413 -8.672 1.00 91.81 190 GLU A N 1
ATOM 1438 C CA . GLU A 1 190 ? 16.435 3.172 -9.234 1.00 91.81 190 GLU A CA 1
ATOM 1439 C C . GLU A 1 190 ? 17.482 2.446 -10.091 1.00 91.81 190 GLU A C 1
ATOM 1441 O O . GLU A 1 190 ? 17.977 2.967 -11.093 1.00 91.81 190 GLU A O 1
ATOM 1446 N N . ASP A 1 191 ? 17.767 1.199 -9.721 1.00 90.88 191 ASP A N 1
ATOM 1447 C CA . ASP A 1 191 ? 18.412 0.213 -10.581 1.00 90.88 191 ASP A CA 1
ATOM 1448 C C . ASP A 1 191 ? 17.386 -0.825 -11.032 1.00 90.88 191 ASP A C 1
ATOM 1450 O O . ASP A 1 191 ? 16.353 -1.018 -10.398 1.00 90.88 191 ASP A O 1
ATOM 1454 N N . TRP A 1 192 ? 17.708 -1.571 -12.087 1.00 87.81 192 TRP A N 1
ATOM 1455 C CA . TRP A 1 192 ? 16.819 -2.583 -12.665 1.00 87.81 192 TRP A CA 1
ATOM 1456 C C . TRP A 1 192 ? 16.186 -3.559 -11.656 1.00 87.81 192 TRP A C 1
ATOM 1458 O O . TRP A 1 192 ? 15.056 -4.00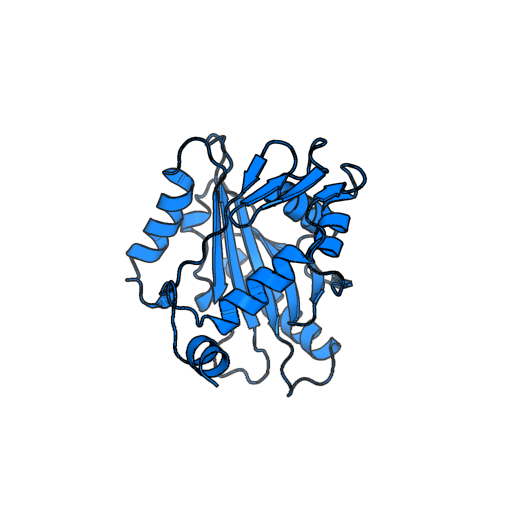3 -11.840 1.00 87.81 192 TRP A O 1
ATOM 1468 N N . SER A 1 193 ? 16.923 -3.908 -10.600 1.00 89.56 193 SER A N 1
ATOM 1469 C CA . SER A 1 193 ? 16.481 -4.869 -9.582 1.00 89.56 193 SER A CA 1
ATOM 1470 C C . SER A 1 193 ? 16.162 -4.233 -8.229 1.00 89.56 193 SER A C 1
ATOM 1472 O O . SER A 1 193 ? 15.656 -4.927 -7.348 1.00 89.56 193 SER A O 1
ATOM 1474 N N . HIS A 1 194 ? 16.501 -2.957 -8.025 1.00 93.81 194 HIS A N 1
ATOM 1475 C CA . HIS A 1 194 ? 16.491 -2.348 -6.699 1.00 93.81 194 HIS A CA 1
ATOM 1476 C C . HIS A 1 194 ? 16.056 -0.891 -6.739 1.00 93.81 194 HIS A C 1
ATOM 1478 O O . HIS A 1 194 ? 16.521 -0.099 -7.553 1.00 93.81 194 HIS A O 1
ATOM 1484 N N . TRP A 1 195 ? 15.254 -0.524 -5.752 1.00 93.12 195 TRP A N 1
ATOM 1485 C CA . TRP A 1 195 ? 15.051 0.857 -5.357 1.00 93.12 195 TRP A CA 1
ATOM 1486 C C . TRP A 1 195 ? 15.994 1.199 -4.207 1.00 93.12 195 TRP A C 1
ATOM 1488 O O . TRP A 1 195 ? 16.143 0.418 -3.271 1.00 93.12 195 TRP A O 1
ATOM 1498 N N . TYR A 1 196 ? 16.615 2.366 -4.246 1.00 94.56 196 TYR A N 1
ATOM 1499 C CA . TYR A 1 196 ? 17.504 2.857 -3.208 1.00 94.56 196 TYR A CA 1
ATOM 1500 C C . TYR A 1 196 ? 16.925 4.107 -2.565 1.00 94.56 196 TYR A C 1
ATOM 1502 O O . TYR A 1 196 ? 16.434 4.997 -3.251 1.00 94.56 196 TYR A O 1
ATOM 1510 N N . SER A 1 197 ? 17.045 4.182 -1.246 1.00 92.75 197 SER A N 1
ATOM 1511 C CA . SER A 1 197 ? 16.751 5.356 -0.421 1.00 92.75 197 SER A CA 1
ATOM 1512 C C . SER A 1 197 ? 17.970 5.616 0.468 1.00 92.75 197 SER A C 1
ATOM 1514 O O . SER A 1 197 ? 18.167 4.952 1.496 1.00 92.75 197 SER A O 1
ATOM 1516 N N . GLY A 1 198 ? 18.855 6.508 0.022 1.00 90.38 198 GLY A N 1
ATOM 1517 C CA . GLY A 1 198 ? 20.212 6.644 0.546 1.00 90.38 198 GLY A CA 1
ATOM 1518 C C . GLY A 1 198 ? 20.971 5.303 0.489 1.00 90.38 198 GLY A C 1
ATOM 1519 O O . GLY A 1 198 ? 21.064 4.706 -0.584 1.00 90.38 198 GLY A O 1
ATOM 1520 N N . PRO A 1 199 ? 21.492 4.783 1.620 1.00 90.38 199 PRO A N 1
ATOM 1521 C CA . PRO A 1 199 ? 22.229 3.517 1.648 1.00 90.38 199 PRO A CA 1
ATOM 1522 C C . PRO A 1 199 ? 21.327 2.269 1.655 1.00 90.38 199 PRO A C 1
ATOM 1524 O O . PRO A 1 199 ? 21.835 1.150 1.614 1.00 90.38 199 PRO A O 1
ATOM 1527 N N . ILE A 1 200 ? 20.004 2.427 1.769 1.00 91.50 200 ILE A N 1
ATOM 1528 C CA . ILE A 1 200 ? 19.078 1.294 1.875 1.00 91.50 200 ILE A CA 1
ATOM 1529 C C . ILE A 1 200 ? 18.664 0.846 0.482 1.00 91.50 200 ILE A C 1
ATOM 1531 O O . ILE A 1 200 ? 18.066 1.625 -0.253 1.00 91.50 200 ILE A O 1
ATOM 1535 N N . ALA A 1 201 ? 18.929 -0.420 0.165 1.00 93.88 201 ALA A N 1
ATOM 1536 C CA . ALA A 1 201 ? 18.398 -1.096 -1.011 1.00 93.88 201 ALA A CA 1
ATOM 1537 C C . ALA A 1 201 ? 17.079 -1.806 -0.673 1.00 93.88 201 ALA A C 1
ATOM 1539 O O . ALA A 1 201 ? 16.963 -2.467 0.360 1.00 93.88 201 ALA A O 1
ATOM 1540 N N . GLN A 1 202 ? 16.103 -1.697 -1.564 1.00 93.88 202 GLN A N 1
ATOM 1541 C CA . GLN A 1 202 ? 14.788 -2.314 -1.476 1.00 93.88 202 GLN A CA 1
ATOM 1542 C C . GLN A 1 202 ? 14.549 -3.126 -2.745 1.00 93.88 202 GLN A C 1
ATOM 1544 O O . GLN A 1 202 ? 14.720 -2.627 -3.857 1.00 93.88 202 GLN A O 1
ATOM 1549 N N . ALA A 1 203 ? 14.139 -4.378 -2.575 1.00 93.81 203 ALA A N 1
ATOM 1550 C CA . ALA A 1 203 ? 13.728 -5.251 -3.664 1.00 93.81 203 ALA A CA 1
ATOM 1551 C C . ALA A 1 203 ? 12.253 -5.606 -3.475 1.00 93.81 203 ALA A C 1
ATOM 1553 O O . ALA A 1 203 ? 11.836 -5.962 -2.372 1.00 93.81 203 ALA A O 1
ATOM 1554 N N . THR A 1 204 ? 11.473 -5.507 -4.551 1.00 92.62 204 THR A N 1
ATOM 1555 C CA . THR A 1 204 ? 10.042 -5.826 -4.534 1.00 92.62 204 THR A CA 1
ATOM 1556 C C . THR A 1 204 ? 9.787 -7.048 -5.396 1.00 92.62 204 THR A C 1
ATOM 1558 O O . THR A 1 204 ? 10.193 -7.101 -6.556 1.00 92.62 204 THR A O 1
ATOM 1561 N N . PHE A 1 205 ? 9.081 -8.021 -4.831 1.00 91.06 205 PHE A N 1
ATOM 1562 C CA . PHE A 1 205 ? 8.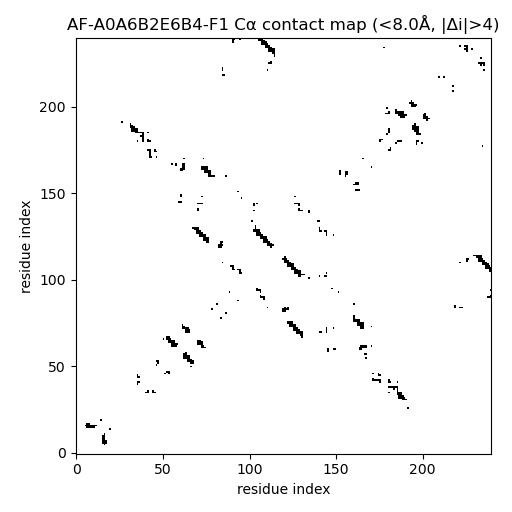701 -9.248 -5.518 1.00 91.06 205 PHE A CA 1
ATOM 1563 C C . PHE A 1 205 ? 7.184 -9.350 -5.560 1.00 91.06 205 PHE A C 1
ATOM 1565 O O . PHE A 1 205 ? 6.509 -9.067 -4.570 1.00 91.06 205 PHE A O 1
ATOM 1572 N N . ARG A 1 206 ? 6.652 -9.781 -6.705 1.00 91.31 206 ARG A N 1
ATOM 1573 C CA . ARG A 1 206 ? 5.243 -10.145 -6.835 1.00 91.31 206 ARG A CA 1
ATOM 1574 C C . ARG A 1 206 ? 5.125 -11.658 -6.733 1.00 91.31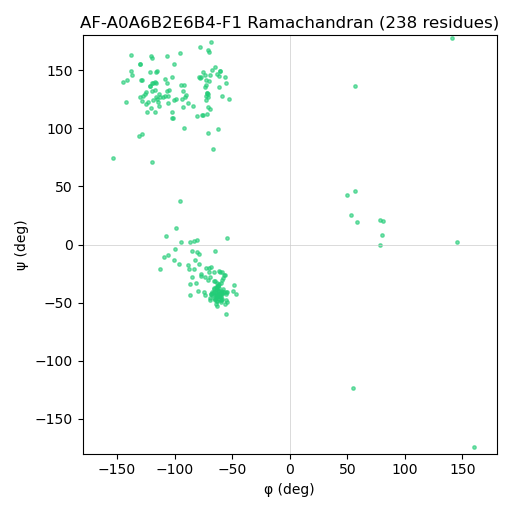 206 ARG A C 1
ATOM 1576 O O . ARG A 1 206 ? 5.794 -12.370 -7.478 1.00 91.31 206 ARG A O 1
ATOM 1583 N N . LEU A 1 207 ? 4.290 -12.118 -5.811 1.00 88.88 207 LEU A N 1
ATOM 1584 C CA . LEU A 1 207 ? 3.949 -13.526 -5.650 1.00 88.88 207 LEU A CA 1
ATOM 1585 C C . LEU A 1 207 ? 2.532 -13.730 -6.185 1.00 88.88 207 LEU A C 1
ATOM 1587 O O . LEU A 1 207 ? 1.602 -13.073 -5.723 1.00 88.88 207 LEU A O 1
ATOM 1591 N N . ASP A 1 208 ? 2.396 -14.611 -7.170 1.00 87.62 208 ASP A N 1
ATOM 1592 C CA . ASP A 1 208 ? 1.110 -15.002 -7.750 1.00 87.62 208 ASP A CA 1
ATOM 1593 C C . ASP A 1 208 ? 0.600 -16.298 -7.076 1.00 87.62 208 ASP A C 1
ATOM 1595 O O . ASP A 1 208 ? 1.363 -16.988 -6.398 1.00 87.62 208 ASP A O 1
ATOM 1599 N N . GLY A 1 209 ? -0.687 -16.632 -7.244 1.00 86.25 209 GLY A N 1
ATOM 1600 C CA . GLY A 1 209 ? -1.284 -17.867 -6.702 1.00 86.25 209 GLY A CA 1
ATOM 1601 C C . GLY A 1 209 ? -1.677 -17.810 -5.220 1.00 86.25 209 GLY A C 1
ATOM 1602 O O . GLY A 1 209 ? -1.819 -18.847 -4.582 1.00 86.25 209 GLY A O 1
ATOM 1603 N N . TRP A 1 210 ? -1.846 -16.609 -4.650 1.00 84.62 210 TRP A N 1
ATOM 1604 C CA . TRP A 1 210 ? -2.239 -16.441 -3.242 1.00 84.62 210 TRP A CA 1
ATOM 1605 C C . TRP A 1 210 ? -3.590 -17.092 -2.917 1.00 84.62 210 TRP A C 1
ATOM 1607 O O . TRP A 1 210 ? -3.707 -17.785 -1.909 1.00 84.62 210 TRP A O 1
ATOM 1617 N N . ALA A 1 211 ? -4.587 -16.878 -3.780 1.00 80.62 211 ALA A N 1
ATOM 1618 C CA . ALA A 1 211 ? -5.944 -17.402 -3.615 1.00 80.62 211 ALA A CA 1
ATOM 1619 C C . ALA A 1 211 ? -6.008 -18.938 -3.702 1.00 80.62 211 ALA A C 1
ATOM 1621 O O . ALA A 1 211 ? -6.903 -19.554 -3.133 1.00 80.62 211 ALA A O 1
ATOM 1622 N N . ASP A 1 212 ? -5.027 -19.559 -4.364 1.00 86.31 212 ASP A N 1
ATOM 1623 C CA . ASP A 1 212 ? -4.948 -21.013 -4.533 1.00 86.31 212 ASP A CA 1
ATOM 1624 C C . ASP A 1 212 ? -4.269 -21.710 -3.338 1.00 86.31 212 ASP A C 1
ATOM 1626 O O . ASP A 1 212 ? -4.199 -22.941 -3.277 1.00 86.31 212 ASP A O 1
ATOM 1630 N N . LEU A 1 213 ? -3.733 -20.946 -2.375 1.00 85.62 213 LEU A N 1
ATOM 1631 C CA . LEU A 1 213 ? -3.075 -21.513 -1.202 1.00 85.62 213 LEU A CA 1
ATOM 1632 C C . LEU A 1 213 ? -4.095 -22.172 -0.261 1.00 85.62 213 LEU A C 1
ATOM 1634 O O . LEU A 1 213 ? -5.143 -21.593 0.029 1.00 85.62 213 LEU A O 1
ATOM 1638 N N . PRO A 1 214 ? -3.761 -23.330 0.343 1.00 86.06 214 PRO A N 1
ATOM 1639 C CA . PRO A 1 214 ? -4.600 -23.912 1.379 1.00 86.06 214 PRO A CA 1
ATOM 1640 C C . PRO A 1 214 ? -4.832 -22.920 2.537 1.00 86.06 214 PRO A C 1
ATOM 1642 O O . PRO A 1 214 ? -3.883 -22.235 2.942 1.00 86.06 214 PRO A O 1
ATOM 1645 N N . PRO A 1 215 ? -6.027 -22.894 3.164 1.00 78.19 215 PRO A N 1
ATOM 1646 C CA . PRO A 1 215 ? -6.364 -21.920 4.212 1.00 78.19 215 PRO A CA 1
ATOM 1647 C C . PRO A 1 215 ? -5.399 -21.899 5.407 1.00 78.19 215 PRO A C 1
ATOM 1649 O O . PRO A 1 215 ? -5.238 -20.878 6.073 1.00 78.19 215 PRO A O 1
ATOM 1652 N N . ALA A 1 216 ? -4.725 -23.019 5.682 1.00 81.19 216 ALA A N 1
ATOM 1653 C CA . ALA A 1 216 ? -3.721 -23.117 6.739 1.00 81.19 216 ALA A CA 1
ATOM 1654 C C . ALA A 1 216 ? -2.363 -22.488 6.363 1.00 81.19 216 ALA A C 1
ATOM 1656 O O . ALA A 1 216 ? -1.616 -22.081 7.255 1.00 81.19 216 ALA A O 1
ATOM 1657 N N . VAL A 1 217 ? -2.036 -22.407 5.069 1.00 85.50 217 VAL A N 1
ATOM 1658 C CA . VAL A 1 217 ? -0.715 -22.008 4.555 1.00 85.50 217 VAL A CA 1
ATOM 1659 C C . VAL A 1 217 ? -0.601 -20.494 4.424 1.00 85.50 217 VAL A C 1
ATOM 1661 O O . VAL A 1 217 ? 0.402 -19.930 4.856 1.00 85.50 217 VAL A O 1
ATOM 1664 N N . ALA A 1 218 ? -1.626 -19.814 3.904 1.00 81.25 218 ALA A N 1
ATOM 1665 C CA . ALA A 1 218 ? -1.589 -18.361 3.708 1.00 81.25 218 ALA A CA 1
ATOM 1666 C C . ALA A 1 218 ? -1.255 -17.580 5.007 1.00 81.25 218 ALA A C 1
ATOM 1668 O O . ALA A 1 218 ? -0.310 -16.783 5.002 1.00 81.25 218 ALA A O 1
ATOM 1669 N N . PRO A 1 219 ? -1.891 -17.858 6.168 1.00 78.31 219 PRO A N 1
ATOM 1670 C CA . PRO A 1 219 ? -1.520 -17.218 7.432 1.00 78.31 219 PRO A CA 1
ATOM 1671 C C . PRO A 1 219 ? -0.120 -17.603 7.929 1.00 78.31 219 PRO A C 1
ATOM 1673 O O . PRO A 1 219 ? 0.536 -16.810 8.601 1.00 78.31 219 PRO A O 1
ATOM 1676 N N . GLN A 1 220 ? 0.351 -18.822 7.643 1.00 82.94 220 GLN A N 1
ATOM 1677 C CA . GLN A 1 220 ? 1.711 -19.240 8.002 1.00 82.94 220 GLN A CA 1
ATOM 1678 C C . GLN A 1 220 ? 2.755 -18.474 7.191 1.00 82.94 220 GLN A C 1
ATOM 1680 O O . GLN A 1 220 ? 3.739 -18.009 7.764 1.00 82.94 220 GLN A O 1
ATOM 1685 N N . LEU A 1 221 ? 2.518 -18.287 5.892 1.00 85.06 221 LEU A N 1
ATOM 1686 C CA . LEU A 1 221 ? 3.414 -17.564 4.999 1.00 85.06 221 LEU A CA 1
ATOM 1687 C C . LEU A 1 221 ? 3.510 -16.078 5.378 1.00 85.06 221 LEU A C 1
ATOM 1689 O O . LEU A 1 221 ? 4.617 -15.542 5.444 1.00 85.06 221 LEU A O 1
ATOM 1693 N N . LEU A 1 222 ? 2.382 -15.445 5.740 1.00 82.62 222 LEU A N 1
ATOM 1694 C CA . LEU A 1 222 ? 2.355 -14.064 6.253 1.00 82.62 222 LEU A CA 1
ATOM 1695 C C . LEU A 1 222 ? 3.174 -13.877 7.529 1.00 82.62 222 LEU A C 1
ATOM 1697 O O . LEU A 1 222 ? 3.741 -12.810 7.732 1.00 82.62 222 LEU A O 1
ATOM 1701 N N . ARG A 1 223 ? 3.245 -14.895 8.393 1.00 79.75 223 ARG A N 1
ATOM 1702 C CA . ARG A 1 223 ? 4.085 -14.857 9.600 1.00 79.75 223 ARG A CA 1
ATOM 1703 C C . ARG A 1 223 ? 5.542 -15.155 9.290 1.00 79.75 223 ARG A C 1
ATOM 1705 O O . ARG A 1 223 ? 6.442 -14.547 9.863 1.00 79.75 223 ARG A O 1
ATOM 1712 N N . TRP A 1 224 ? 5.779 -16.115 8.405 1.00 85.56 224 TRP A N 1
ATOM 1713 C CA . TRP A 1 224 ? 7.114 -16.602 8.095 1.00 85.56 224 TRP A CA 1
ATOM 1714 C C . TRP A 1 224 ? 7.938 -15.558 7.340 1.00 85.56 224 TRP A C 1
ATOM 1716 O O . TRP A 1 224 ? 9.072 -15.296 7.743 1.00 85.56 224 TRP A O 1
ATOM 1726 N N . LEU A 1 225 ? 7.366 -14.919 6.311 1.00 86.38 225 LEU A N 1
ATOM 1727 C CA . LEU A 1 225 ? 8.079 -13.957 5.462 1.00 86.38 225 LEU A CA 1
ATOM 1728 C C . LEU A 1 225 ? 8.700 -12.808 6.276 1.00 86.38 225 LEU A C 1
ATOM 1730 O O . LEU A 1 225 ? 9.910 -12.598 6.165 1.00 86.38 225 LEU A O 1
ATOM 1734 N N . PRO A 1 226 ? 7.956 -12.102 7.151 1.00 81.19 226 PRO A N 1
ATOM 1735 C CA . PRO A 1 226 ? 8.540 -11.041 7.948 1.00 81.19 226 PRO A CA 1
ATOM 1736 C C . PRO A 1 226 ? 9.425 -11.565 9.074 1.00 81.19 226 PRO A C 1
ATOM 1738 O O . PRO A 1 226 ? 10.344 -10.865 9.463 1.00 81.19 226 PRO A O 1
ATOM 1741 N N . ALA A 1 227 ? 9.197 -12.768 9.610 1.00 79.50 227 ALA A N 1
ATOM 1742 C CA . ALA A 1 227 ? 9.963 -13.262 10.756 1.00 79.50 227 ALA A CA 1
ATOM 1743 C C . ALA A 1 227 ? 11.326 -13.865 10.382 1.00 79.50 227 ALA A C 1
ATOM 1745 O O . ALA A 1 227 ? 12.267 -13.792 11.174 1.00 79.50 227 ALA A O 1
ATOM 1746 N N . LYS A 1 228 ? 11.438 -14.504 9.213 1.00 81.81 228 LYS A N 1
ATOM 1747 C CA . LYS A 1 228 ? 12.568 -15.393 8.896 1.00 81.81 228 LYS A CA 1
ATOM 1748 C C . LYS A 1 228 ? 13.643 -14.780 8.020 1.00 81.81 228 LYS A C 1
ATOM 1750 O O . LYS A 1 228 ? 14.726 -15.351 7.960 1.00 81.81 228 LYS A O 1
ATOM 1755 N N . ILE A 1 229 ? 13.391 -13.632 7.397 1.00 82.94 229 ILE A N 1
ATOM 1756 C CA . ILE A 1 229 ? 14.417 -12.925 6.628 1.00 82.94 229 ILE A CA 1
ATOM 1757 C C . ILE A 1 229 ? 15.293 -12.137 7.619 1.00 82.94 229 ILE A C 1
ATOM 1759 O O . ILE A 1 229 ? 14.806 -11.191 8.253 1.00 82.94 229 ILE A O 1
ATOM 1763 N N . PRO A 1 230 ? 16.565 -12.528 7.824 1.00 79.12 230 PRO A N 1
ATOM 1764 C CA . PRO A 1 230 ? 17.436 -11.855 8.774 1.00 79.12 230 PRO A CA 1
ATOM 1765 C C . PRO A 1 230 ? 17.919 -10.518 8.205 1.00 79.12 230 PRO A C 1
ATOM 1767 O O . PRO A 1 230 ? 18.133 -10.385 7.004 1.00 79.12 230 PRO A O 1
ATOM 1770 N N . ARG A 1 231 ? 18.148 -9.537 9.089 1.00 84.06 231 ARG A N 1
ATOM 1771 C CA . ARG A 1 231 ? 18.782 -8.240 8.764 1.00 84.06 231 ARG A CA 1
ATOM 1772 C C . ARG A 1 231 ? 18.072 -7.406 7.683 1.00 84.06 231 ARG A C 1
ATOM 1774 O O . ARG A 1 231 ? 18.675 -6.484 7.146 1.00 84.06 231 ARG A O 1
ATOM 1781 N N . ALA A 1 232 ? 16.797 -7.677 7.409 1.00 89.00 232 ALA A N 1
ATOM 1782 C CA . ALA A 1 232 ? 15.988 -6.904 6.474 1.00 89.00 232 ALA A CA 1
ATOM 1783 C C . ALA A 1 232 ? 14.657 -6.491 7.107 1.00 89.00 232 ALA A C 1
ATOM 1785 O O . ALA A 1 232 ? 14.027 -7.262 7.840 1.00 89.00 232 ALA A O 1
ATOM 1786 N N . ALA A 1 233 ? 14.225 -5.270 6.792 1.00 90.94 233 ALA A N 1
ATOM 1787 C CA . ALA A 1 233 ? 12.829 -4.902 6.948 1.00 90.94 233 ALA A CA 1
ATOM 1788 C C . ALA A 1 233 ? 12.026 -5.603 5.846 1.00 90.94 233 ALA A C 1
ATOM 1790 O O . ALA A 1 233 ? 12.470 -5.676 4.702 1.00 90.94 233 ALA A O 1
ATOM 1791 N N . VAL A 1 234 ? 10.864 -6.141 6.197 1.00 92.38 234 VAL A N 1
ATOM 1792 C CA . VAL A 1 234 ? 10.021 -6.899 5.272 1.00 92.38 234 VAL A CA 1
ATOM 1793 C C . VAL A 1 234 ? 8.627 -6.312 5.304 1.00 92.38 234 VAL A C 1
ATOM 1795 O O . VAL A 1 234 ? 8.028 -6.188 6.374 1.00 92.38 234 VAL A O 1
ATOM 1798 N N . THR A 1 235 ? 8.117 -5.993 4.121 1.00 93.31 235 THR A N 1
ATOM 1799 C CA . THR A 1 235 ? 6.734 -5.578 3.912 1.00 93.31 235 THR A CA 1
ATOM 1800 C C . THR A 1 235 ? 6.047 -6.621 3.042 1.00 93.31 235 THR A C 1
ATOM 1802 O O . THR A 1 235 ? 6.549 -6.955 1.972 1.00 93.31 235 THR A O 1
ATOM 1805 N N . VAL A 1 236 ? 4.911 -7.142 3.496 1.00 92.38 236 VAL A N 1
ATOM 1806 C CA . VAL A 1 236 ? 4.075 -8.082 2.744 1.00 92.38 236 VAL A CA 1
ATOM 1807 C C . VAL A 1 236 ? 2.714 -7.438 2.545 1.00 92.38 236 VAL A C 1
ATOM 1809 O O . VAL A 1 236 ? 2.073 -7.054 3.520 1.00 92.38 236 VAL A O 1
ATOM 1812 N N . ALA A 1 237 ? 2.277 -7.320 1.296 1.00 92.44 237 ALA A N 1
ATOM 1813 C CA . ALA A 1 237 ? 0.960 -6.811 0.944 1.00 92.44 237 ALA A CA 1
ATOM 1814 C C . ALA A 1 237 ? 0.145 -7.924 0.281 1.00 92.44 237 ALA A C 1
ATOM 1816 O O . ALA A 1 237 ? 0.592 -8.518 -0.699 1.00 92.44 237 ALA A O 1
ATOM 1817 N N . VAL A 1 238 ? -1.044 -8.196 0.816 1.00 90.81 238 VAL A N 1
ATOM 1818 C CA . VAL A 1 238 ? -2.004 -9.153 0.252 1.00 90.81 238 VAL A CA 1
ATOM 1819 C C . VAL A 1 238 ? -3.207 -8.369 -0.237 1.00 90.81 238 VAL A C 1
ATOM 1821 O O . VAL A 1 238 ? -3.763 -7.588 0.530 1.00 90.81 238 VAL A O 1
ATOM 1824 N N . THR A 1 239 ? -3.589 -8.564 -1.497 1.00 89.31 239 THR A N 1
ATOM 1825 C CA . THR A 1 239 ? -4.664 -7.811 -2.162 1.00 89.31 239 THR A CA 1
ATOM 1826 C C . THR A 1 239 ? -5.772 -8.769 -2.583 1.00 89.31 239 THR A C 1
ATOM 1828 O O . THR A 1 239 ? -5.455 -9.858 -3.060 1.00 89.31 239 THR A O 1
ATOM 1831 N N . ALA A 1 240 ? -7.027 -8.360 -2.408 1.00 86.00 240 ALA A N 1
ATOM 1832 C CA . ALA A 1 240 ? -8.228 -9.008 -2.927 1.00 86.00 240 ALA A CA 1
ATOM 1833 C C . ALA A 1 240 ? -9.140 -7.976 -3.592 1.00 86.00 240 ALA A C 1
ATOM 1835 O O . ALA A 1 240 ? -9.124 -6.806 -3.135 1.00 86.00 240 ALA A O 1
#

Foldseek 3Di:
DVVVCQQAPDDDPNHGNVVVVVVVVCVVPDDFKDFQPDQQCLLVSVCCVVAVQWDWDADPQAIWIDGQFFIKWKKWWDDDVDQCLVLDDAQVVLDDDPPDPDFPKKKKKKWKDALDPPDHITIMIMITGGDDPVDDDNVVRSVRSVVSSVVSQVVCVVSVTHMGIYYPSRNSVVSCVVLVLHDVQRMWGDDPAWIGRRPDTDGDDDDPCLVVDDPVVNSVCSVCQCPPDHSGIDMDMDMD